Protein AF-A0A2N5KKW5-F1 (afdb_monomer_lite)

pLDDT: mean 70.25, std 15.14, range [35.22, 93.56]

Foldseek 3Di:
DQDWDKDWFKDADPVQQKIKIKIWTFLSNFPPVLVVDDPQVLQVVVVWHFPDFDALVCQLLQQLLLQLLQLCLLVVHQRPQGSPPDDPVSGDPVSNVVSVCQQAPQRAQADVDNVTRHHVSRQRVPAPPCVPPFGQTFTRRDSWTWGWTQGSGTIMIMTMHRNPSPPRRVVRVVVSQVVVQSSCCSRRVVDRDDPDPPDPPPDPPDDDDDDD

Radius of gyration: 18.47 Å; chains: 1; bounding box: 50×64×39 Å

Structure (mmCIF, N/CA/C/O backbone):
data_AF-A0A2N5KKW5-F1
#
_entry.id   AF-A0A2N5KKW5-F1
#
loop_
_atom_site.group_PDB
_atom_site.id
_atom_site.type_symbol
_atom_site.label_atom_id
_atom_site.label_alt_id
_atom_site.label_comp_id
_atom_site.label_asym_id
_atom_site.label_entity_id
_atom_site.label_seq_id
_atom_site.pdbx_PDB_ins_code
_atom_site.Cartn_x
_atom_site.Cartn_y
_atom_site.Cartn_z
_atom_site.occupancy
_atom_site.B_iso_or_equiv
_atom_site.auth_seq_id
_atom_site.auth_comp_id
_atom_site.auth_asym_id
_atom_site.auth_atom_id
_atom_site.pdbx_PDB_model_num
ATOM 1 N N . MET A 1 1 ? 13.278 -21.138 -18.667 1.00 54.78 1 MET A N 1
ATOM 2 C CA . MET A 1 1 ? 12.231 -21.176 -17.625 1.00 54.78 1 MET A CA 1
ATOM 3 C C . MET A 1 1 ? 12.257 -19.835 -16.920 1.00 54.78 1 MET A C 1
ATOM 5 O O . MET A 1 1 ? 13.297 -19.501 -16.372 1.00 54.78 1 MET A O 1
ATOM 9 N N . VAL A 1 2 ? 11.184 -19.049 -17.007 1.00 60.47 2 VAL A N 1
ATOM 10 C CA . VAL A 1 2 ? 11.076 -17.778 -16.275 1.00 60.47 2 VAL A CA 1
ATOM 11 C C . VAL A 1 2 ? 10.447 -18.098 -14.924 1.00 60.47 2 VAL A C 1
ATOM 13 O O . VAL A 1 2 ? 9.367 -18.679 -14.879 1.00 60.47 2 VAL A O 1
ATOM 16 N N . VAL A 1 3 ? 11.153 -17.794 -13.837 1.00 69.00 3 VAL A N 1
ATOM 17 C CA . VAL A 1 3 ? 10.644 -17.948 -12.470 1.00 69.00 3 VAL A CA 1
ATOM 18 C C . VAL A 1 3 ? 10.361 -16.552 -11.946 1.00 69.00 3 VAL A C 1
ATOM 20 O O . VAL A 1 3 ? 11.295 -15.786 -11.729 1.00 69.00 3 VAL A O 1
ATOM 23 N N . ALA A 1 4 ? 9.086 -16.229 -11.758 1.00 76.75 4 ALA A N 1
ATOM 24 C CA . ALA A 1 4 ? 8.680 -15.000 -11.097 1.00 76.75 4 ALA A CA 1
ATOM 25 C C . ALA A 1 4 ? 8.555 -15.249 -9.591 1.00 76.75 4 ALA A C 1
ATOM 27 O O . ALA A 1 4 ? 7.997 -16.262 -9.163 1.00 76.75 4 ALA A O 1
ATOM 28 N N . ARG A 1 5 ? 9.087 -14.329 -8.791 1.00 80.62 5 ARG A N 1
ATOM 29 C CA . ARG A 1 5 ? 8.929 -14.302 -7.339 1.00 80.62 5 ARG A CA 1
ATOM 30 C C . ARG A 1 5 ? 7.986 -13.171 -6.977 1.00 80.62 5 ARG A C 1
ATOM 32 O O . ARG A 1 5 ? 8.134 -12.054 -7.459 1.00 80.62 5 ARG A O 1
ATOM 39 N N . VAL A 1 6 ? 7.041 -13.478 -6.105 1.00 83.44 6 VAL A N 1
ATOM 40 C CA . VAL A 1 6 ? 6.136 -12.504 -5.507 1.00 83.44 6 VAL A CA 1
ATOM 41 C C . VAL A 1 6 ? 6.152 -12.769 -4.013 1.00 83.44 6 VAL A C 1
ATOM 43 O O . VAL A 1 6 ? 6.023 -13.918 -3.590 1.00 83.44 6 VAL A O 1
ATOM 46 N N . TYR A 1 7 ? 6.360 -11.721 -3.228 1.00 85.38 7 TYR A N 1
ATOM 47 C CA . TYR A 1 7 ? 6.339 -11.797 -1.775 1.00 85.38 7 TYR A CA 1
ATOM 48 C C . TYR A 1 7 ? 5.076 -11.132 -1.255 1.00 85.38 7 TYR A C 1
ATOM 50 O O . TYR A 1 7 ? 4.673 -10.091 -1.767 1.00 85.38 7 TYR A O 1
ATOM 58 N N . GLU A 1 8 ? 4.473 -11.718 -0.228 1.00 85.94 8 GLU A N 1
ATOM 59 C CA . GLU A 1 8 ? 3.279 -11.179 0.408 1.00 85.94 8 GLU A CA 1
ATOM 60 C C . GLU A 1 8 ? 3.495 -11.085 1.918 1.00 85.94 8 GLU A C 1
ATOM 62 O O . GLU A 1 8 ? 3.912 -12.053 2.555 1.00 85.94 8 GLU A O 1
ATOM 67 N N . THR A 1 9 ? 3.185 -9.919 2.478 1.00 86.44 9 THR A N 1
ATOM 68 C CA . THR A 1 9 ? 3.182 -9.653 3.916 1.00 86.44 9 THR A CA 1
ATOM 69 C C . THR A 1 9 ? 1.793 -9.171 4.312 1.00 86.44 9 THR A C 1
ATOM 71 O O . THR A 1 9 ? 1.306 -8.177 3.772 1.00 86.44 9 THR A O 1
ATOM 74 N N . LYS A 1 10 ? 1.161 -9.845 5.276 1.00 86.88 10 LYS A N 1
ATOM 75 C CA . LYS A 1 10 ? -0.077 -9.384 5.917 1.00 86.88 10 LYS A CA 1
ATOM 76 C C . LYS A 1 10 ? 0.240 -8.890 7.323 1.00 86.88 10 LYS A C 1
ATOM 78 O O . LYS A 1 10 ? 0.973 -9.549 8.056 1.00 86.88 10 LYS A O 1
ATOM 83 N N . ILE A 1 11 ? -0.298 -7.731 7.674 1.00 88.25 11 ILE A N 1
ATOM 84 C CA . ILE A 1 11 ? -0.130 -7.084 8.974 1.00 88.25 11 ILE A CA 1
ATOM 85 C C . ILE A 1 11 ? -1.520 -6.769 9.488 1.00 88.25 11 ILE A C 1
ATOM 87 O O . ILE A 1 11 ? -2.324 -6.192 8.759 1.00 88.25 11 ILE A O 1
ATOM 91 N N . ALA A 1 12 ? -1.782 -7.140 10.732 1.00 88.06 12 ALA A N 1
ATOM 92 C CA . ALA A 1 12 ? -3.008 -6.817 11.434 1.00 88.06 12 ALA A CA 1
ATOM 93 C C . ALA A 1 12 ? -2.654 -6.178 12.775 1.00 88.06 12 ALA A C 1
ATOM 95 O O . ALA A 1 12 ? -1.716 -6.612 13.445 1.00 88.06 12 ALA A O 1
ATOM 96 N N . ASP A 1 13 ? -3.384 -5.130 13.123 1.00 87.75 13 ASP A N 1
ATOM 97 C CA . ASP A 1 13 ? -3.438 -4.581 14.466 1.00 87.75 13 ASP A CA 1
ATOM 98 C C . ASP A 1 13 ? -4.699 -5.131 15.138 1.00 87.75 13 ASP A C 1
ATOM 100 O O . ASP A 1 13 ? -5.815 -4.735 14.804 1.00 87.75 13 ASP A O 1
ATOM 104 N N . ASP A 1 14 ? -4.516 -6.077 16.057 1.00 81.56 14 ASP A N 1
ATOM 105 C CA . ASP A 1 14 ? -5.618 -6.765 16.734 1.00 81.56 14 ASP A CA 1
ATOM 106 C C . ASP A 1 14 ? -6.423 -5.834 17.659 1.00 81.56 14 ASP A C 1
ATOM 108 O O . ASP A 1 14 ? -7.577 -6.131 17.969 1.00 81.56 14 ASP A O 1
ATOM 112 N N . GLU A 1 15 ? -5.847 -4.710 18.103 1.00 85.50 15 GLU A N 1
ATOM 113 C CA . GLU A 1 15 ? -6.536 -3.758 18.983 1.00 85.50 15 GLU A CA 1
ATOM 114 C C . GLU A 1 15 ? -7.478 -2.848 18.196 1.00 85.50 15 GLU A C 1
ATOM 116 O O . GLU A 1 15 ? -8.595 -2.562 18.633 1.00 85.50 15 GLU A O 1
ATOM 121 N N . THR A 1 16 ? -7.022 -2.373 17.036 1.00 84.19 16 THR A N 1
ATOM 122 C CA . THR A 1 16 ? -7.764 -1.403 16.217 1.00 84.19 16 THR A CA 1
ATOM 123 C C . THR A 1 16 ? -8.538 -2.059 15.082 1.00 84.19 16 THR A C 1
ATOM 125 O O . THR A 1 16 ? -9.452 -1.458 14.521 1.00 84.19 16 THR A O 1
ATOM 128 N N . GLY A 1 17 ? -8.185 -3.296 14.743 1.00 83.75 17 GLY A N 1
ATOM 129 C CA . GLY A 1 17 ? -8.745 -4.035 13.627 1.00 83.75 17 GLY A CA 1
ATOM 130 C C . GLY A 1 17 ? -8.275 -3.572 12.252 1.00 83.75 17 GLY A C 1
ATOM 131 O O . GLY A 1 17 ? -8.814 -4.027 11.238 1.00 83.75 17 GLY A O 1
ATOM 132 N N . LEU A 1 18 ? -7.290 -2.676 12.200 1.00 87.06 18 LEU A N 1
ATOM 133 C CA . LEU A 1 18 ? -6.683 -2.216 10.962 1.00 87.06 18 LEU A CA 1
ATOM 134 C C . LEU A 1 18 ? -5.764 -3.295 10.393 1.00 87.06 18 LEU A C 1
ATOM 136 O O . LEU A 1 18 ? -5.030 -3.970 11.112 1.00 87.06 18 LEU A O 1
ATOM 140 N N . THR A 1 19 ? -5.777 -3.440 9.074 1.00 87.75 19 THR A N 1
ATOM 141 C CA . THR A 1 19 ? -4.938 -4.408 8.371 1.00 87.75 19 THR A CA 1
ATOM 142 C C . THR A 1 19 ? -4.293 -3.800 7.141 1.00 87.75 19 THR A C 1
ATOM 144 O O . THR A 1 19 ? -4.818 -2.874 6.517 1.00 87.75 19 THR A O 1
ATOM 147 N N . ALA A 1 20 ? -3.135 -4.341 6.782 1.00 87.94 20 ALA A N 1
ATOM 148 C CA . ALA A 1 20 ? -2.443 -4.036 5.546 1.00 87.94 20 ALA A CA 1
ATOM 149 C C . ALA A 1 20 ? -1.942 -5.325 4.896 1.00 87.94 20 ALA A C 1
ATOM 151 O O . ALA A 1 20 ? -1.341 -6.182 5.547 1.00 87.94 20 ALA A O 1
ATOM 152 N N . ARG A 1 21 ? -2.154 -5.443 3.589 1.00 87.69 21 ARG A N 1
ATOM 153 C CA . ARG A 1 21 ? -1.613 -6.508 2.748 1.00 87.69 21 ARG A CA 1
ATOM 154 C C . ARG A 1 21 ? -0.653 -5.888 1.749 1.00 87.69 21 ARG A C 1
ATOM 156 O O . ARG A 1 21 ? -1.064 -5.102 0.902 1.00 87.69 21 ARG A O 1
ATOM 163 N N . ILE A 1 22 ? 0.616 -6.257 1.848 1.00 87.38 22 ILE A N 1
ATOM 164 C CA . ILE A 1 22 ? 1.700 -5.738 1.021 1.00 87.38 22 ILE A CA 1
ATOM 165 C C . ILE A 1 22 ? 2.182 -6.855 0.104 1.00 87.38 22 ILE A C 1
ATOM 167 O O . ILE A 1 22 ? 2.622 -7.900 0.574 1.00 87.38 22 ILE A O 1
ATOM 171 N N . VAL A 1 23 ? 2.126 -6.619 -1.200 1.00 87.69 23 VAL A N 1
ATOM 172 C CA . VAL A 1 23 ? 2.604 -7.524 -2.243 1.00 87.69 23 VAL A CA 1
ATOM 173 C C . VAL A 1 23 ? 3.789 -6.873 -2.941 1.00 87.69 23 VAL A C 1
ATOM 175 O O . VAL A 1 23 ? 3.697 -5.733 -3.388 1.00 87.69 23 VAL A O 1
ATOM 178 N N . VAL A 1 24 ? 4.902 -7.593 -3.041 1.00 86.81 24 VAL A N 1
ATOM 179 C CA . VAL A 1 24 ? 6.149 -7.111 -3.645 1.00 86.81 24 VAL A CA 1
ATOM 180 C C . VAL A 1 24 ? 6.528 -7.992 -4.820 1.00 86.81 24 VAL A C 1
ATOM 182 O O . VAL A 1 24 ? 6.614 -9.215 -4.694 1.00 86.81 24 VAL A O 1
ATOM 185 N N . VAL A 1 25 ? 6.822 -7.350 -5.946 1.00 85.94 25 VAL A N 1
ATOM 186 C CA . VAL A 1 25 ? 7.362 -7.977 -7.151 1.00 85.94 25 VAL A CA 1
ATOM 187 C C . VAL A 1 25 ? 8.766 -7.427 -7.379 1.00 85.94 25 VAL A C 1
ATOM 189 O O . VAL A 1 25 ? 8.912 -6.270 -7.774 1.00 85.94 25 VAL A O 1
ATOM 192 N N . PRO A 1 26 ? 9.824 -8.210 -7.130 1.00 82.06 26 PRO A N 1
ATOM 193 C CA . PRO A 1 26 ? 11.188 -7.760 -7.368 1.00 82.06 26 PRO A CA 1
ATOM 194 C C . PRO A 1 26 ? 11.437 -7.473 -8.846 1.00 82.06 26 PRO A C 1
ATOM 196 O O . PRO A 1 26 ? 10.912 -8.179 -9.706 1.00 82.06 26 PRO A O 1
ATOM 199 N N . ALA A 1 27 ? 12.339 -6.533 -9.132 1.00 78.75 27 ALA A N 1
ATOM 200 C CA . ALA A 1 27 ? 12.751 -6.155 -10.483 1.00 78.75 27 ALA A CA 1
ATOM 201 C C . ALA A 1 27 ? 13.070 -7.359 -11.370 1.00 78.75 27 ALA A C 1
ATOM 203 O O . ALA A 1 27 ? 12.605 -7.428 -12.492 1.00 78.75 27 ALA A O 1
ATOM 204 N N . LYS A 1 28 ? 13.790 -8.359 -10.845 1.00 78.88 28 LYS A N 1
ATOM 205 C CA . LYS A 1 28 ? 14.175 -9.568 -11.599 1.00 78.88 28 LYS A CA 1
ATOM 206 C C . LYS A 1 28 ? 12.998 -10.452 -12.016 1.00 78.88 28 LYS A C 1
ATOM 208 O O . LYS A 1 28 ? 13.162 -11.325 -12.861 1.00 78.88 28 LYS A O 1
ATOM 213 N N . SER A 1 29 ? 11.852 -10.285 -11.360 1.00 81.44 29 SER A N 1
ATOM 214 C CA . SER A 1 29 ? 10.612 -10.991 -11.689 1.00 81.44 29 SER A CA 1
ATOM 215 C C . SER A 1 29 ? 9.757 -10.207 -12.677 1.00 81.44 29 SER A C 1
ATOM 217 O O . SER A 1 29 ? 8.903 -10.799 -13.328 1.00 81.44 29 SER A O 1
ATOM 219 N N . MET A 1 30 ? 9.992 -8.901 -12.797 1.00 75.12 30 MET A N 1
ATOM 220 C CA . MET A 1 30 ? 9.369 -8.039 -13.789 1.00 75.12 30 MET A CA 1
ATOM 221 C C . MET A 1 30 ? 10.232 -8.094 -15.053 1.00 75.12 30 MET A C 1
ATOM 223 O O . MET A 1 30 ? 11.447 -7.940 -14.987 1.00 75.12 30 MET A O 1
ATOM 227 N N . GLY A 1 31 ? 9.648 -8.395 -16.211 1.00 69.00 31 GLY A N 1
ATOM 228 C CA . GLY A 1 31 ? 10.424 -8.390 -17.457 1.00 69.00 31 GLY A CA 1
ATOM 229 C C . GLY A 1 31 ? 11.001 -6.997 -17.751 1.00 69.00 31 GLY A C 1
ATOM 230 O O . GLY A 1 31 ? 10.515 -6.002 -17.214 1.00 69.00 31 GLY A O 1
ATOM 231 N N . ASP A 1 32 ? 11.977 -6.901 -18.660 1.00 64.88 32 ASP A N 1
ATOM 232 C CA . ASP A 1 32 ? 12.603 -5.619 -19.052 1.00 64.88 32 ASP A CA 1
ATOM 233 C C . ASP A 1 32 ? 11.584 -4.557 -19.522 1.00 64.88 32 ASP A C 1
ATOM 235 O O . ASP A 1 32 ? 11.836 -3.355 -19.459 1.00 64.88 32 ASP A O 1
ATOM 239 N N . THR A 1 33 ? 10.399 -4.989 -19.960 1.00 61.16 33 THR A N 1
ATOM 240 C CA . THR A 1 33 ? 9.300 -4.127 -20.412 1.00 61.16 33 THR A CA 1
ATOM 241 C C . THR A 1 33 ? 8.570 -3.405 -19.279 1.00 61.16 33 THR A C 1
ATOM 243 O O . THR A 1 33 ? 7.996 -2.349 -19.523 1.00 61.16 33 THR A O 1
ATOM 246 N N . ALA A 1 34 ? 8.602 -3.919 -18.045 1.00 59.47 34 ALA A N 1
ATOM 247 C CA . ALA A 1 34 ? 7.843 -3.358 -16.922 1.00 59.47 34 ALA A CA 1
ATOM 248 C C . ALA A 1 34 ? 8.338 -1.969 -16.484 1.00 59.47 34 ALA A C 1
ATOM 250 O O . ALA A 1 34 ? 7.586 -1.193 -15.905 1.00 59.47 34 ALA A O 1
ATOM 251 N N . TYR A 1 35 ? 9.601 -1.655 -16.777 1.00 60.16 35 TYR A N 1
ATOM 252 C CA . TYR A 1 35 ? 10.213 -0.353 -16.509 1.00 60.16 35 TYR A CA 1
ATOM 253 C C . TYR A 1 35 ? 10.158 0.609 -17.699 1.00 60.16 35 TYR A C 1
ATOM 255 O O . TYR A 1 35 ? 10.470 1.788 -17.545 1.00 60.16 35 TYR A O 1
ATOM 263 N N . ALA A 1 36 ? 9.799 0.110 -18.886 1.00 55.53 36 ALA A N 1
ATOM 264 C CA . ALA A 1 36 ? 9.668 0.921 -20.093 1.00 55.53 36 ALA A CA 1
ATOM 265 C C . ALA A 1 36 ? 8.309 1.639 -20.164 1.00 55.53 36 ALA A C 1
ATOM 267 O O . ALA A 1 36 ? 8.182 2.647 -20.861 1.00 55.53 36 ALA A O 1
ATOM 268 N N . GLU A 1 37 ? 7.300 1.129 -19.455 1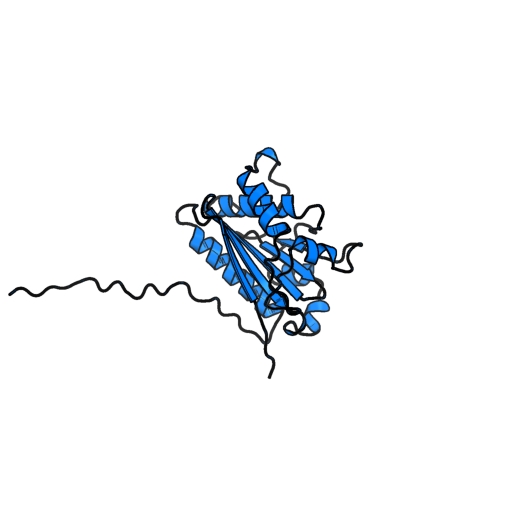.00 62.59 37 GLU A N 1
ATOM 269 C CA . GLU A 1 37 ? 5.988 1.756 -19.358 1.00 62.59 37 GLU A CA 1
ATOM 270 C C . GLU A 1 37 ? 5.950 2.782 -18.224 1.00 62.59 37 GLU A C 1
ATOM 272 O O . GLU A 1 37 ? 6.415 2.535 -17.115 1.00 62.59 37 GLU A O 1
ATOM 277 N N . ASP A 1 38 ? 5.367 3.942 -18.514 1.00 71.44 38 ASP A N 1
ATOM 278 C CA . ASP A 1 38 ? 4.998 4.939 -17.513 1.00 71.44 38 ASP A CA 1
ATOM 279 C C . ASP A 1 38 ? 3.971 4.323 -16.538 1.00 71.44 38 ASP A C 1
ATOM 281 O O . ASP A 1 38 ? 2.907 3.890 -16.991 1.00 71.44 38 ASP A O 1
ATOM 285 N N . PRO A 1 39 ? 4.250 4.260 -15.222 1.00 70.06 39 PRO A N 1
ATOM 286 C CA . PRO A 1 39 ? 3.324 3.723 -14.225 1.00 70.06 39 PRO A CA 1
ATOM 287 C C . PRO A 1 39 ? 1.907 4.274 -14.306 1.00 70.06 39 PRO A C 1
ATOM 289 O O . PRO A 1 39 ? 0.964 3.511 -14.131 1.00 70.06 39 PRO A O 1
ATOM 292 N N . GLU A 1 40 ? 1.716 5.553 -14.630 1.00 73.75 40 GLU A N 1
ATOM 293 C CA . GLU A 1 40 ? 0.363 6.092 -14.800 1.00 73.75 40 GLU A CA 1
ATOM 294 C C . GLU A 1 40 ? -0.361 5.435 -15.985 1.00 73.75 40 GLU A C 1
ATOM 296 O O . GLU A 1 40 ? -1.549 5.131 -15.894 1.00 73.75 40 GLU A O 1
ATOM 301 N N . ARG A 1 41 ? 0.356 5.128 -17.074 1.00 74.50 41 ARG A N 1
ATOM 302 C CA . ARG A 1 41 ? -0.194 4.409 -18.235 1.00 74.50 41 ARG A CA 1
ATOM 303 C C . ARG A 1 41 ? -0.465 2.943 -17.938 1.00 74.50 41 ARG A C 1
ATOM 305 O O . ARG A 1 41 ? -1.493 2.431 -18.380 1.00 74.50 41 ARG A O 1
ATOM 312 N N . LEU A 1 42 ? 0.421 2.281 -17.191 1.00 75.38 42 LEU A N 1
ATOM 313 C CA . LEU A 1 42 ? 0.207 0.908 -16.732 1.00 75.38 42 LEU A CA 1
ATOM 314 C C . LEU A 1 42 ? -1.112 0.820 -15.955 1.00 75.38 42 LEU A C 1
ATOM 316 O O . LEU A 1 42 ? -1.955 -0.023 -16.262 1.00 75.38 42 LEU A O 1
ATOM 320 N N . LEU A 1 43 ? -1.310 1.731 -15.000 1.00 74.50 43 LEU A N 1
ATOM 321 C CA . LEU A 1 43 ? -2.508 1.794 -14.165 1.00 74.50 43 LEU A CA 1
ATOM 322 C C . LEU A 1 43 ? -3.752 2.187 -14.976 1.00 74.50 43 LEU A C 1
ATOM 324 O O . LEU A 1 43 ? -4.778 1.512 -14.892 1.00 74.50 43 LEU A O 1
ATOM 328 N N . ALA A 1 44 ? -3.652 3.182 -15.858 1.00 76.25 44 ALA A N 1
ATOM 329 C CA . ALA A 1 44 ? -4.754 3.552 -16.745 1.00 76.25 44 ALA A CA 1
ATOM 330 C C . ALA A 1 44 ? -5.196 2.378 -17.642 1.00 76.25 44 ALA A C 1
ATOM 332 O O . ALA A 1 44 ? -6.386 2.200 -17.899 1.00 76.25 44 ALA A O 1
ATOM 333 N N . SER A 1 45 ? -4.260 1.521 -18.073 1.00 74.56 45 SER A N 1
ATOM 334 C CA . SER A 1 45 ? -4.552 0.352 -18.919 1.00 74.56 45 SER A CA 1
ATOM 335 C C . SER A 1 45 ? -5.380 -0.746 -18.234 1.00 74.56 45 SER A C 1
ATOM 337 O O . SER A 1 45 ? -5.893 -1.642 -18.916 1.00 74.56 45 SER A O 1
ATOM 339 N N . ILE A 1 46 ? -5.497 -0.684 -16.906 1.00 72.31 46 ILE A N 1
ATOM 340 C CA . ILE A 1 46 ? -6.321 -1.568 -16.071 1.00 72.31 46 ILE A CA 1
ATOM 341 C C . ILE A 1 46 ? -7.485 -0.809 -15.411 1.00 72.31 46 ILE A C 1
ATOM 343 O O . ILE A 1 46 ? -8.098 -1.313 -14.476 1.00 72.31 46 ILE A O 1
ATOM 347 N N . GLY A 1 47 ? -7.812 0.387 -15.915 1.00 72.06 47 GLY A N 1
ATOM 348 C CA . GLY A 1 47 ? -8.946 1.191 -15.449 1.00 72.06 47 GLY A CA 1
ATOM 349 C C . GLY A 1 47 ? -8.697 1.925 -14.132 1.00 72.06 47 GLY A C 1
ATOM 350 O O . GLY A 1 47 ? -9.651 2.315 -13.467 1.00 72.06 47 GLY A O 1
ATOM 351 N N . LEU A 1 48 ? -7.434 2.098 -13.738 1.00 73.69 48 LEU A N 1
ATOM 352 C CA . LEU A 1 48 ? -7.057 2.770 -12.503 1.00 73.69 48 LEU A CA 1
ATOM 353 C C . LEU A 1 48 ? -6.520 4.168 -12.782 1.00 73.69 48 LEU A C 1
ATOM 355 O O . LEU A 1 48 ? -5.614 4.354 -13.592 1.00 73.69 48 LEU A O 1
ATOM 359 N N . GLU A 1 49 ? -7.045 5.149 -12.055 1.00 69.75 49 GLU A N 1
ATOM 360 C CA . GLU A 1 49 ? -6.582 6.529 -12.143 1.00 69.75 49 GLU A CA 1
ATOM 361 C C . GLU A 1 49 ? -5.584 6.845 -11.028 1.00 69.75 49 GLU A C 1
ATOM 363 O O . GLU A 1 49 ? -5.837 6.641 -9.835 1.00 69.75 49 GLU A O 1
ATOM 368 N N . ALA A 1 50 ? -4.429 7.371 -11.433 1.00 69.31 50 ALA A N 1
ATOM 369 C CA . ALA A 1 50 ? -3.427 7.894 -10.526 1.00 69.31 50 ALA A CA 1
ATOM 370 C C . ALA A 1 50 ? -3.927 9.201 -9.894 1.00 69.31 50 ALA A C 1
ATOM 372 O O . ALA A 1 50 ? -4.099 10.208 -10.575 1.00 69.31 50 ALA A O 1
ATOM 373 N N . SER A 1 51 ? -4.153 9.209 -8.579 1.00 60.59 51 SER A N 1
ATOM 374 C CA . SER A 1 51 ? -4.668 10.402 -7.890 1.00 60.59 51 SER A CA 1
ATOM 375 C C . SER A 1 51 ? -3.563 11.365 -7.436 1.00 60.59 51 SER A C 1
ATOM 377 O O . SER A 1 51 ? -3.792 12.578 -7.364 1.00 60.59 51 SER A O 1
ATOM 379 N N . ARG A 1 52 ? -2.365 10.852 -7.094 1.00 61.22 52 ARG A N 1
ATOM 380 C CA . ARG A 1 52 ? -1.215 11.658 -6.640 1.00 61.22 52 ARG A CA 1
ATOM 381 C C . ARG A 1 52 ? 0.092 10.862 -6.568 1.00 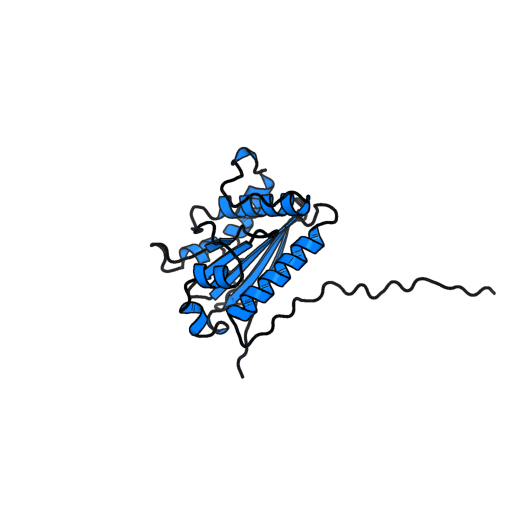61.22 52 ARG A C 1
ATOM 383 O O . ARG A 1 52 ? 0.061 9.665 -6.298 1.00 61.22 52 ARG A O 1
ATOM 390 N N . GLY A 1 53 ? 1.221 11.574 -6.660 1.00 66.50 53 GLY A N 1
ATOM 391 C CA . GLY A 1 53 ? 2.531 11.096 -6.209 1.00 66.50 53 GLY A CA 1
ATOM 392 C C . GLY A 1 53 ? 2.680 11.100 -4.678 1.00 66.50 53 GLY A C 1
ATOM 393 O O . GLY A 1 53 ? 2.388 12.095 -4.002 1.00 66.50 53 GLY A O 1
ATOM 394 N N . VAL A 1 54 ? 3.160 9.984 -4.138 1.00 73.31 54 VAL A N 1
ATOM 395 C CA . VAL A 1 54 ? 3.527 9.766 -2.736 1.00 73.31 54 VAL A CA 1
ATOM 396 C C . VAL A 1 54 ? 5.035 9.896 -2.597 1.00 73.31 54 VAL A C 1
ATOM 398 O O . VAL A 1 54 ? 5.805 9.322 -3.362 1.00 73.31 54 VAL A O 1
ATOM 401 N N . THR A 1 55 ? 5.454 10.657 -1.598 1.00 75.62 55 THR A N 1
ATOM 402 C CA . THR A 1 55 ? 6.844 10.888 -1.223 1.00 75.62 55 THR A CA 1
ATOM 403 C C . THR A 1 55 ? 7.052 10.455 0.222 1.00 75.62 55 THR A C 1
ATOM 405 O O . THR A 1 55 ? 6.099 10.275 0.979 1.00 75.62 55 THR A O 1
ATOM 408 N N . ALA A 1 56 ? 8.308 10.350 0.655 1.00 75.38 56 ALA A N 1
ATOM 409 C CA . ALA A 1 56 ? 8.610 10.082 2.061 1.00 75.38 56 ALA A CA 1
ATOM 410 C C . ALA A 1 56 ? 7.979 11.121 3.017 1.00 75.38 56 ALA A C 1
ATOM 412 O O . ALA A 1 56 ? 7.602 10.778 4.133 1.00 75.38 56 ALA A O 1
ATOM 413 N N . VAL A 1 57 ? 7.807 12.373 2.568 1.00 78.88 57 VAL A N 1
ATOM 414 C CA . VAL A 1 57 ? 7.255 13.475 3.378 1.00 78.88 57 VAL A CA 1
ATOM 415 C C . VAL A 1 57 ? 5.755 13.313 3.632 1.00 78.88 57 VAL A C 1
ATOM 417 O O . VAL A 1 57 ? 5.283 13.637 4.717 1.00 78.88 57 VAL A O 1
ATOM 420 N N . ASN A 1 58 ? 4.993 12.823 2.649 1.00 80.75 58 ASN A N 1
ATOM 421 C CA . ASN A 1 58 ? 3.540 12.669 2.770 1.00 80.75 58 ASN A CA 1
ATOM 422 C C . ASN A 1 58 ? 3.094 11.207 2.950 1.00 80.75 58 ASN A C 1
ATOM 424 O O . ASN A 1 58 ? 1.894 10.941 2.909 1.00 80.75 58 ASN A O 1
ATOM 428 N N . LEU A 1 59 ? 4.023 10.271 3.167 1.00 83.31 59 LEU A N 1
ATOM 429 C CA . LEU A 1 59 ? 3.717 8.845 3.268 1.00 83.31 59 LEU A CA 1
ATOM 430 C C . LEU A 1 59 ? 2.730 8.543 4.402 1.00 83.31 59 LEU A C 1
ATOM 432 O O . LEU A 1 59 ? 1.694 7.941 4.154 1.00 83.31 59 LEU A O 1
ATOM 436 N N . ILE A 1 60 ? 3.015 8.991 5.627 1.00 87.62 60 ILE A N 1
ATOM 437 C CA . ILE A 1 60 ? 2.149 8.729 6.790 1.00 87.62 60 ILE A CA 1
ATOM 438 C C . ILE A 1 60 ? 0.730 9.283 6.588 1.00 87.62 60 ILE A C 1
ATOM 440 O O . ILE A 1 60 ? -0.206 8.494 6.700 1.00 87.62 60 ILE A O 1
ATOM 444 N N . PRO A 1 61 ? 0.523 10.578 6.254 1.00 85.00 61 PRO A N 1
ATOM 445 C CA . PRO A 1 61 ? -0.833 11.081 6.032 1.00 85.00 61 PRO A CA 1
ATOM 446 C C . PRO A 1 61 ? -1.537 10.354 4.883 1.00 85.00 61 PRO A C 1
ATOM 448 O O . PRO A 1 61 ? -2.734 10.100 4.964 1.00 85.00 61 PRO A O 1
ATOM 451 N N . THR A 1 62 ? -0.801 9.958 3.842 1.00 82.50 62 THR A N 1
ATOM 452 C CA . THR A 1 62 ? -1.362 9.178 2.731 1.00 82.50 62 THR A CA 1
ATOM 453 C C . THR A 1 62 ? -1.842 7.801 3.195 1.00 82.50 62 THR A C 1
ATOM 455 O O . THR A 1 62 ? -2.970 7.418 2.903 1.00 82.50 62 THR A O 1
ATOM 458 N N . LEU A 1 63 ? -1.025 7.071 3.957 1.00 86.69 63 LEU A N 1
ATOM 459 C CA . LEU A 1 63 ? -1.389 5.765 4.513 1.00 86.69 63 LEU A CA 1
ATOM 460 C C . LEU A 1 63 ? -2.576 5.868 5.479 1.00 86.69 63 LEU A C 1
ATOM 462 O O . LEU A 1 63 ? -3.493 5.057 5.402 1.00 86.69 63 LEU A O 1
ATOM 466 N N . ALA A 1 64 ? -2.597 6.885 6.345 1.00 87.88 64 ALA A N 1
ATOM 467 C CA . ALA A 1 64 ? -3.695 7.111 7.284 1.00 87.88 64 ALA A CA 1
ATOM 468 C C . ALA A 1 64 ? -5.029 7.342 6.552 1.00 87.88 64 ALA A C 1
ATOM 470 O O . ALA A 1 64 ? -6.055 6.783 6.931 1.00 87.88 64 ALA A O 1
ATOM 471 N N . GLN A 1 65 ? -5.007 8.107 5.459 1.00 83.88 65 GLN A N 1
ATOM 472 C CA . GLN A 1 65 ? -6.191 8.339 4.630 1.00 83.88 65 GLN A CA 1
ATOM 473 C C . GLN A 1 65 ? -6.634 7.091 3.863 1.00 83.88 65 GLN A C 1
ATOM 475 O O . GLN A 1 65 ? -7.834 6.882 3.697 1.00 83.88 65 GLN A O 1
ATOM 480 N N . LEU A 1 66 ? -5.701 6.247 3.416 1.00 83.75 66 LEU A N 1
ATOM 481 C CA . LEU A 1 66 ? -6.033 4.973 2.771 1.00 83.75 66 LEU A CA 1
ATOM 482 C C . LEU A 1 66 ? -6.679 3.987 3.747 1.00 83.75 66 LEU A C 1
ATOM 484 O O . LEU A 1 66 ? -7.641 3.318 3.376 1.00 83.75 66 LEU A O 1
ATOM 488 N N . LEU A 1 67 ? -6.202 3.949 4.994 1.00 86.44 67 LEU A N 1
ATOM 489 C CA . LEU A 1 67 ? -6.811 3.165 6.069 1.00 86.44 67 LEU A CA 1
ATOM 490 C C . LEU A 1 67 ? -8.252 3.618 6.331 1.00 86.44 67 LEU A C 1
ATOM 492 O O . LEU A 1 67 ? -9.162 2.797 6.250 1.00 86.44 67 LEU A O 1
ATOM 496 N N . LEU A 1 68 ? -8.481 4.920 6.525 1.00 84.56 68 LEU A N 1
ATOM 497 C CA . LEU A 1 68 ? -9.836 5.458 6.702 1.00 84.56 68 LEU A CA 1
ATOM 498 C C . LEU A 1 68 ? -10.727 5.169 5.484 1.00 84.56 68 LEU A C 1
ATOM 500 O O . LEU A 1 68 ? -11.864 4.733 5.625 1.00 84.56 68 LEU A O 1
ATOM 504 N N . SER A 1 69 ? -10.202 5.351 4.271 1.00 80.62 69 SER A N 1
ATOM 505 C CA . SER A 1 69 ? -10.948 5.043 3.045 1.00 80.62 69 SER A CA 1
ATOM 506 C C . SER A 1 69 ? -11.373 3.572 3.001 1.00 80.62 69 SER A C 1
ATOM 508 O O . SER A 1 69 ? -12.476 3.270 2.556 1.00 80.62 69 SER A O 1
ATOM 510 N N . SER A 1 70 ? -10.522 2.658 3.478 1.00 80.75 70 SER A N 1
ATOM 511 C CA . SER A 1 70 ? -10.826 1.223 3.499 1.00 80.75 70 SER A CA 1
ATOM 512 C C . SER A 1 70 ? -11.944 0.877 4.480 1.00 80.75 70 SER A C 1
ATOM 514 O O . SER A 1 70 ? -12.798 0.052 4.160 1.00 80.75 70 SER A O 1
ATOM 516 N N . GLU A 1 71 ? -11.986 1.551 5.632 1.00 81.56 71 GLU A N 1
ATOM 517 C CA . GLU A 1 71 ? -13.067 1.413 6.610 1.00 81.56 71 GLU A CA 1
ATOM 518 C C . GLU A 1 71 ? -14.401 1.865 6.023 1.00 81.56 71 GLU A C 1
ATOM 520 O O . GLU A 1 71 ? -15.373 1.118 6.059 1.00 81.56 71 GLU A O 1
ATOM 525 N N . LEU A 1 72 ? -14.441 3.046 5.404 1.00 78.56 72 LEU A N 1
ATOM 526 C CA . LEU A 1 72 ? -15.685 3.579 4.848 1.00 78.56 72 LEU A CA 1
ATOM 527 C C . LEU A 1 72 ? -16.225 2.721 3.705 1.00 78.56 72 LEU A C 1
ATOM 529 O O . LEU A 1 72 ? -17.434 2.506 3.617 1.00 78.56 72 LEU A O 1
ATOM 533 N N . VAL A 1 73 ? -15.342 2.179 2.861 1.00 76.75 73 VAL A N 1
ATOM 534 C CA . VAL A 1 73 ? -15.771 1.243 1.818 1.00 76.75 73 VAL A CA 1
ATOM 535 C C . VAL A 1 73 ? -16.301 -0.058 2.418 1.00 76.75 73 VAL A C 1
ATOM 537 O O . VAL A 1 73 ? -17.323 -0.566 1.956 1.00 76.75 73 VAL A O 1
ATOM 540 N N . ALA A 1 74 ? -15.665 -0.583 3.469 1.00 75.69 74 ALA A N 1
ATOM 541 C CA . ALA A 1 74 ? -16.206 -1.727 4.200 1.00 75.69 74 ALA A CA 1
ATOM 542 C C . ALA A 1 74 ? -17.574 -1.396 4.835 1.00 75.69 74 ALA A C 1
ATOM 544 O O . ALA A 1 74 ? -18.466 -2.233 4.891 1.00 75.69 74 ALA A O 1
ATOM 545 N N . GLU A 1 75 ? -17.815 -0.155 5.237 1.00 76.75 75 GLU A N 1
ATOM 546 C CA . GLU A 1 75 ? -19.128 0.284 5.725 1.00 76.75 75 GLU A CA 1
ATOM 547 C C . GLU A 1 75 ? -20.170 0.497 4.610 1.00 76.75 75 GLU A C 1
ATOM 549 O O . GLU A 1 75 ? -21.305 0.889 4.886 1.00 76.75 75 GLU A O 1
ATOM 554 N N . GLY A 1 76 ? -19.821 0.211 3.351 1.00 71.50 76 GLY A N 1
ATOM 555 C CA . GLY A 1 76 ? -20.704 0.378 2.198 1.00 71.50 76 GLY A CA 1
ATOM 556 C C . GLY A 1 76 ? -20.882 1.835 1.776 1.00 71.50 76 GLY A C 1
ATOM 557 O O . GLY A 1 76 ? -21.793 2.141 1.006 1.00 71.50 76 GLY A O 1
ATOM 558 N N . GLN A 1 77 ? -20.034 2.738 2.270 1.00 70.75 77 GLN A N 1
ATOM 559 C CA . GLN A 1 77 ? -19.968 4.102 1.770 1.00 70.75 77 GLN A CA 1
ATOM 560 C C . GLN A 1 77 ? -19.148 4.111 0.480 1.00 70.75 77 GLN A C 1
ATOM 562 O O . GLN A 1 77 ? -18.151 3.394 0.357 1.00 70.75 77 GLN A O 1
ATOM 567 N N . GLU A 1 78 ? -19.563 4.915 -0.503 1.00 61.84 78 GLU A N 1
ATOM 568 C CA . GLU A 1 78 ? -18.734 5.127 -1.687 1.00 61.84 78 GLU A CA 1
ATOM 569 C C . GLU A 1 78 ? -17.369 5.643 -1.233 1.00 61.84 78 GLU A C 1
ATOM 571 O O . GLU A 1 78 ? -17.275 6.637 -0.507 1.00 61.84 78 GLU A O 1
ATOM 576 N N . GLY A 1 79 ? -16.315 4.922 -1.627 1.00 54.00 79 GLY A N 1
ATOM 577 C CA . GLY A 1 79 ? -14.946 5.286 -1.305 1.00 54.00 79 GLY A CA 1
ATOM 578 C C . GLY A 1 79 ? -14.712 6.723 -1.733 1.00 54.00 79 GLY A C 1
ATOM 579 O O . GLY A 1 79 ? -14.827 7.059 -2.911 1.00 54.00 79 GLY A O 1
ATOM 580 N N . VAL A 1 80 ? -14.443 7.588 -0.760 1.00 51.22 80 VAL A N 1
ATOM 581 C CA . VAL A 1 80 ? -14.222 9.004 -1.024 1.00 51.22 80 VAL A CA 1
ATOM 582 C C . VAL A 1 80 ? -13.073 9.125 -2.017 1.00 51.22 80 VAL A C 1
ATOM 584 O O . VAL A 1 80 ? -12.007 8.541 -1.821 1.00 51.22 80 VAL A O 1
ATOM 587 N N . ALA A 1 81 ? -13.323 9.858 -3.103 1.00 48.00 81 ALA A N 1
ATOM 588 C CA . ALA A 1 81 ? -12.401 10.066 -4.207 1.00 48.00 81 ALA A CA 1
ATOM 589 C C . ALA A 1 81 ? -11.073 10.678 -3.720 1.00 48.00 81 ALA A C 1
ATOM 591 O O . ALA A 1 81 ? -10.884 11.895 -3.664 1.00 48.00 81 ALA A O 1
ATOM 592 N N . GLY A 1 82 ? -10.141 9.802 -3.362 1.00 49.16 82 GLY A N 1
ATOM 593 C CA . GLY A 1 82 ? -8.747 10.107 -3.107 1.00 49.16 82 GLY A CA 1
ATOM 594 C C . GLY A 1 82 ? -8.429 10.894 -1.825 1.00 49.16 82 GLY A C 1
ATOM 595 O O . GLY A 1 82 ? -9.308 11.335 -1.081 1.00 49.16 82 GLY A O 1
ATOM 596 N N . PRO A 1 83 ? -7.123 11.127 -1.588 1.00 46.69 83 PRO A N 1
ATOM 597 C CA . PRO A 1 83 ? -6.553 11.773 -0.396 1.00 46.69 83 PRO A CA 1
ATOM 598 C C . PRO A 1 83 ? -6.912 13.269 -0.205 1.00 46.69 83 PRO A C 1
ATOM 600 O O . PRO A 1 83 ? -6.205 14.024 0.462 1.00 46.69 83 PRO A O 1
ATOM 603 N N . ARG A 1 84 ? -7.983 13.752 -0.848 1.00 46.47 84 ARG A N 1
ATOM 604 C CA . ARG A 1 84 ? -8.464 15.143 -0.781 1.00 46.47 84 ARG A CA 1
ATOM 605 C C . ARG A 1 84 ? -9.845 15.292 -0.145 1.00 46.47 84 ARG A C 1
ATOM 607 O O . ARG A 1 84 ? -10.239 16.426 0.119 1.00 46.47 84 ARG A O 1
ATOM 614 N N . GLY A 1 85 ? -10.569 14.199 0.095 1.00 53.59 85 GLY A N 1
ATOM 615 C CA . GLY A 1 85 ? -11.890 14.281 0.719 1.00 53.59 85 GLY A CA 1
ATOM 616 C C . GLY A 1 85 ? -11.863 14.344 2.247 1.00 53.59 85 GLY A C 1
ATOM 617 O O . GLY A 1 85 ? -12.758 14.948 2.832 1.00 53.59 85 GLY A O 1
ATOM 618 N N . PHE A 1 86 ? -10.816 13.807 2.883 1.00 57.66 86 PHE A N 1
ATOM 619 C CA . PHE A 1 86 ? -10.690 13.793 4.342 1.00 57.66 86 PHE A CA 1
ATOM 620 C C . PHE A 1 86 ? -9.845 14.951 4.850 1.00 57.66 86 PHE A C 1
ATOM 622 O O . PHE A 1 86 ? -8.751 15.228 4.352 1.00 57.66 86 PHE A O 1
ATOM 629 N N . ARG A 1 87 ? -10.352 15.624 5.876 1.00 62.31 87 ARG A N 1
ATOM 630 C CA . ARG A 1 87 ? -9.587 16.574 6.680 1.00 62.31 87 ARG A CA 1
ATOM 631 C C . ARG A 1 87 ? -8.833 15.787 7.748 1.00 62.31 87 ARG A C 1
ATOM 633 O O . ARG A 1 87 ? -9.308 14.753 8.199 1.00 62.31 87 ARG A O 1
ATOM 640 N N . ASP A 1 88 ? -7.722 16.324 8.252 1.00 62.69 88 ASP A N 1
ATOM 641 C CA . ASP A 1 88 ? -6.979 15.706 9.371 1.00 62.69 88 ASP A CA 1
ATOM 642 C C . ASP A 1 88 ? -7.860 15.412 10.600 1.00 62.69 88 ASP A C 1
ATOM 644 O O . ASP A 1 88 ? -7.530 14.557 11.412 1.00 62.69 88 ASP A O 1
ATOM 648 N N . ARG A 1 89 ? -8.997 16.108 10.730 1.00 63.94 89 ARG A N 1
ATOM 649 C CA . ARG A 1 89 ? -9.990 15.898 11.793 1.00 63.94 89 ARG A CA 1
ATOM 650 C C . ARG A 1 89 ? -10.789 14.601 11.659 1.00 63.94 89 ARG A C 1
ATOM 652 O O . ARG A 1 89 ? -11.338 14.159 12.659 1.00 63.94 89 ARG A O 1
ATOM 659 N N . ASP A 1 90 ? -10.859 14.034 10.461 1.00 76.56 90 ASP A N 1
ATOM 660 C CA . ASP A 1 90 ? -11.566 12.780 10.189 1.00 76.56 90 ASP A CA 1
ATOM 661 C C . ASP A 1 90 ? -10.672 11.567 10.516 1.00 76.56 90 ASP A C 1
ATOM 663 O O . ASP A 1 90 ? -11.149 10.446 10.660 1.00 76.56 90 ASP A O 1
ATOM 667 N N . LEU A 1 91 ? -9.360 11.790 10.674 1.00 81.75 91 LEU A N 1
ATOM 668 C CA . LEU A 1 91 ? -8.391 10.760 11.027 1.00 81.75 91 LEU A CA 1
ATOM 669 C C . LEU A 1 91 ? -8.284 10.598 12.545 1.00 81.75 91 LEU A C 1
ATOM 671 O O . LEU A 1 91 ? -7.713 11.432 13.248 1.00 81.75 91 LEU A O 1
ATOM 675 N N . GLU A 1 92 ? -8.759 9.464 13.048 1.00 88.19 92 GLU A N 1
ATOM 676 C CA . GLU A 1 92 ? -8.497 9.058 14.430 1.00 88.19 92 GLU A CA 1
ATOM 677 C C . GLU A 1 92 ? -7.005 8.738 14.693 1.00 88.19 92 GLU A C 1
ATOM 679 O O . GLU A 1 92 ? -6.289 8.315 13.778 1.00 88.19 92 GLU A O 1
ATOM 684 N N . PRO A 1 93 ? -6.526 8.839 15.953 1.00 90.94 93 PRO A N 1
ATOM 685 C CA . PRO A 1 93 ? -5.155 8.473 16.327 1.00 90.94 93 PRO A CA 1
ATOM 686 C C . PRO A 1 93 ? -4.736 7.055 15.914 1.00 90.94 93 PRO A C 1
ATOM 688 O O . PRO A 1 93 ? -3.569 6.839 15.590 1.00 90.94 93 PRO A O 1
ATOM 691 N N . ARG A 1 94 ? -5.678 6.097 15.871 1.00 91.25 94 ARG A N 1
ATOM 692 C CA . ARG A 1 94 ? -5.411 4.719 15.422 1.00 91.25 94 ARG A CA 1
ATOM 693 C C . ARG A 1 94 ? -4.867 4.663 13.991 1.00 91.25 94 ARG A C 1
ATOM 695 O O . ARG A 1 94 ? -3.894 3.958 13.735 1.00 91.25 94 ARG A O 1
ATOM 702 N N . HIS A 1 95 ? -5.411 5.483 13.090 1.00 90.25 95 HIS A N 1
ATOM 703 C CA . HIS A 1 95 ? -4.969 5.550 11.697 1.00 90.25 95 HIS A CA 1
ATOM 704 C C . HIS A 1 95 ? -3.544 6.075 11.595 1.00 90.25 95 HIS A C 1
ATOM 706 O O . HIS A 1 95 ? -2.731 5.520 10.863 1.00 90.25 95 HIS A O 1
ATOM 712 N N . TRP A 1 96 ? -3.225 7.119 12.361 1.00 91.62 96 TRP A N 1
ATOM 713 C CA . TRP A 1 96 ? -1.890 7.710 12.390 1.00 91.62 96 TRP A CA 1
ATOM 714 C C . TRP A 1 96 ? -0.843 6.750 12.944 1.00 91.62 96 TRP A C 1
ATOM 716 O O . TRP A 1 96 ? 0.228 6.609 12.355 1.00 91.62 96 TRP A O 1
ATOM 726 N N . ASN A 1 97 ? -1.154 6.071 14.048 1.00 93.56 97 ASN A N 1
ATOM 727 C CA . ASN A 1 97 ? -0.231 5.142 14.691 1.00 93.56 97 ASN A CA 1
ATOM 728 C C . ASN A 1 97 ? 0.073 3.944 13.786 1.00 93.56 97 ASN A C 1
ATOM 730 O O . ASN A 1 97 ? 1.242 3.613 13.577 1.00 93.56 97 ASN A O 1
ATOM 734 N N . PHE A 1 98 ? -0.959 3.343 13.189 1.00 92.31 98 PHE A N 1
ATOM 735 C CA . PHE A 1 98 ? -0.773 2.219 12.278 1.00 92.31 98 PHE A CA 1
ATOM 736 C C . PHE A 1 98 ? -0.086 2.652 10.974 1.00 92.31 98 PHE A C 1
ATOM 738 O O . PHE A 1 98 ? 0.852 2.001 10.521 1.00 92.31 98 PHE A O 1
ATOM 745 N N . ALA A 1 99 ? -0.443 3.812 10.412 1.00 91.31 99 ALA A N 1
ATOM 746 C CA . ALA A 1 99 ? 0.257 4.386 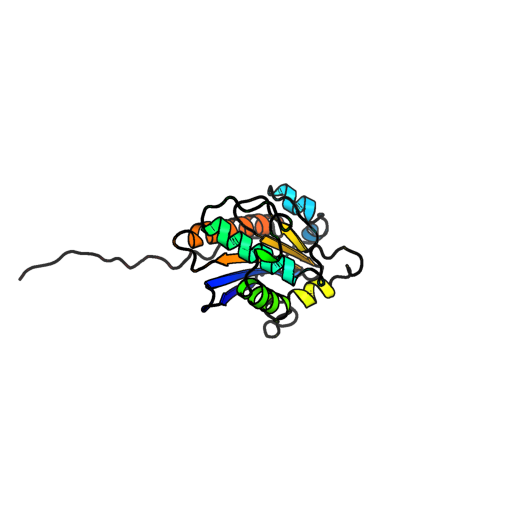9.262 1.00 91.31 99 ALA A CA 1
ATOM 747 C C . ALA A 1 99 ? 1.747 4.638 9.543 1.00 91.31 99 ALA A C 1
ATOM 749 O O . ALA A 1 99 ? 2.593 4.340 8.700 1.00 91.31 99 ALA A O 1
ATOM 750 N N . ALA A 1 100 ? 2.089 5.160 10.725 1.00 92.25 100 ALA A N 1
ATOM 751 C CA . ALA A 1 100 ? 3.475 5.369 11.134 1.00 92.25 100 ALA A CA 1
ATOM 752 C C . ALA A 1 100 ? 4.227 4.039 11.295 1.00 92.25 100 ALA A C 1
ATOM 754 O O . ALA A 1 100 ? 5.372 3.927 10.851 1.00 92.25 100 ALA A O 1
ATOM 755 N N . TYR A 1 101 ? 3.576 3.018 11.864 1.00 92.44 101 TYR A N 1
ATOM 756 C CA . TYR A 1 101 ? 4.120 1.662 11.921 1.00 92.44 101 TYR A CA 1
ATOM 757 C C . TYR A 1 101 ? 4.448 1.148 10.512 1.00 92.44 101 TYR A C 1
ATOM 759 O O . TYR A 1 101 ? 5.594 0.789 10.241 1.00 92.44 101 TYR A O 1
ATOM 767 N N . LEU A 1 102 ? 3.487 1.198 9.583 1.00 89.94 102 LEU A N 1
ATOM 768 C CA . LEU A 1 102 ? 3.679 0.736 8.205 1.00 89.94 102 LEU A CA 1
ATOM 769 C C . LEU A 1 102 ? 4.763 1.530 7.460 1.00 89.94 102 LEU A C 1
ATOM 771 O O . LEU A 1 102 ? 5.529 0.969 6.676 1.00 89.94 102 LEU A O 1
ATOM 775 N N . ALA A 1 103 ? 4.857 2.837 7.711 1.00 88.12 103 ALA A N 1
ATOM 776 C CA . ALA A 1 103 ? 5.832 3.705 7.062 1.00 88.12 103 ALA A CA 1
ATOM 777 C C . ALA A 1 103 ? 7.280 3.379 7.457 1.00 88.12 103 ALA A C 1
ATOM 779 O O . ALA A 1 103 ? 8.172 3.433 6.604 1.00 88.12 103 ALA A O 1
ATOM 780 N N . PHE A 1 104 ? 7.522 3.066 8.733 1.00 88.19 104 PHE A N 1
ATOM 781 C CA . PHE A 1 104 ? 8.875 3.011 9.292 1.00 88.19 104 PHE A CA 1
ATOM 782 C C . PHE A 1 104 ? 9.375 1.618 9.644 1.00 88.19 104 PHE A C 1
ATOM 784 O O . PHE A 1 104 ? 10.591 1.427 9.706 1.00 88.19 104 PHE A O 1
ATOM 791 N N . GLN A 1 105 ? 8.494 0.644 9.852 1.00 87.25 105 GLN A N 1
ATOM 792 C CA . GLN A 1 105 ? 8.941 -0.705 10.172 1.00 87.25 105 GLN A CA 1
ATOM 793 C C . GLN A 1 105 ? 9.536 -1.403 8.942 1.00 87.25 105 GLN A C 1
ATOM 795 O O . GLN A 1 105 ? 9.062 -1.196 7.825 1.00 87.25 105 GLN A O 1
ATOM 800 N N . PRO A 1 106 ? 10.571 -2.243 9.112 1.00 82.88 106 PRO A N 1
ATOM 801 C CA . PRO A 1 106 ? 11.185 -3.011 8.034 1.00 82.88 106 PRO A CA 1
ATOM 802 C C . PRO A 1 106 ? 10.324 -4.230 7.658 1.00 82.88 106 PRO A C 1
ATOM 804 O O . PRO A 1 106 ? 10.724 -5.375 7.849 1.00 82.88 106 PRO A O 1
ATOM 807 N N . ILE A 1 107 ? 9.116 -3.981 7.155 1.00 78.25 107 ILE A N 1
ATOM 808 C CA . ILE A 1 107 ? 8.082 -4.998 6.882 1.00 78.25 107 ILE A CA 1
ATOM 809 C C . ILE A 1 107 ? 8.001 -5.418 5.412 1.00 78.25 107 ILE A C 1
ATOM 811 O O . ILE A 1 107 ? 7.306 -6.381 5.087 1.00 78.25 107 ILE A O 1
ATOM 815 N N . VAL A 1 108 ? 8.690 -4.706 4.514 1.00 75.25 108 VAL A N 1
ATOM 816 C CA . VAL A 1 108 ? 8.672 -5.009 3.083 1.00 75.25 108 VAL A CA 1
ATOM 817 C C . VAL A 1 108 ? 9.788 -6.005 2.756 1.00 75.25 108 VAL A C 1
ATOM 819 O O . VAL A 1 108 ? 10.964 -5.652 2.883 1.00 75.25 108 VAL A O 1
ATOM 822 N N . PRO A 1 109 ? 9.467 -7.236 2.327 1.00 70.19 109 PRO A N 1
ATOM 823 C CA . PRO A 1 109 ? 10.472 -8.224 1.960 1.00 70.19 109 PRO A CA 1
ATOM 824 C C . PRO A 1 109 ? 11.137 -7.827 0.635 1.00 70.19 109 PRO A C 1
ATOM 826 O O . PRO A 1 109 ? 10.470 -7.732 -0.395 1.00 70.19 109 PRO A O 1
ATOM 829 N N . PHE A 1 110 ? 12.454 -7.601 0.653 1.00 66.56 110 PHE A N 1
ATOM 830 C CA . PHE A 1 110 ? 13.239 -7.258 -0.536 1.00 66.56 110 PHE A CA 1
ATOM 831 C C . PHE A 1 110 ? 14.449 -8.187 -0.707 1.00 66.56 110 PHE A C 1
ATOM 833 O O . PHE A 1 110 ? 15.038 -8.645 0.270 1.00 66.56 110 PHE A O 1
ATOM 840 N N . GLU A 1 111 ? 14.819 -8.487 -1.960 1.00 59.06 111 GLU A N 1
ATOM 841 C CA . GLU A 1 111 ? 15.737 -9.593 -2.302 1.00 59.06 111 GLU A CA 1
ATOM 842 C C . GLU A 1 111 ? 17.163 -9.490 -1.728 1.00 59.06 111 GLU A C 1
ATOM 844 O O . GLU A 1 111 ? 17.857 -10.506 -1.693 1.00 59.06 111 GLU A O 1
ATOM 849 N N . GLU A 1 112 ? 17.625 -8.325 -1.264 1.00 54.56 112 GLU A N 1
ATOM 850 C CA . GLU A 1 112 ? 18.976 -8.209 -0.690 1.00 54.56 112 GLU A CA 1
ATOM 851 C C . GLU A 1 112 ? 19.126 -8.958 0.648 1.00 54.56 112 GLU A C 1
ATOM 853 O O . GLU A 1 112 ? 20.239 -9.335 1.016 1.00 54.56 112 GLU A O 1
ATOM 858 N N . SER A 1 113 ? 18.024 -9.276 1.343 1.00 39.28 113 SER A N 1
ATOM 859 C CA . SER A 1 113 ? 18.015 -10.296 2.395 1.00 39.28 113 SER A CA 1
ATOM 860 C C . SER A 1 113 ? 16.583 -10.687 2.794 1.00 39.28 113 SER A C 1
ATOM 862 O O . SER A 1 113 ? 15.861 -9.847 3.326 1.00 39.28 113 SER A O 1
ATOM 864 N N . PRO A 1 114 ? 16.183 -11.972 2.698 1.00 48.16 114 PRO A N 1
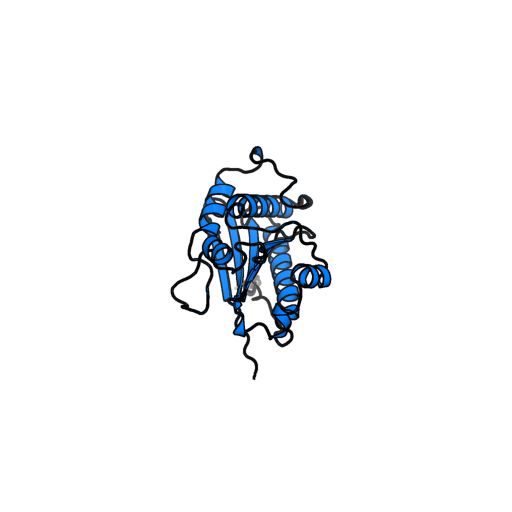ATOM 865 C CA . PRO A 1 114 ? 14.903 -12.460 3.236 1.00 48.16 114 PRO A CA 1
ATOM 866 C C . PRO A 1 114 ? 14.737 -12.242 4.752 1.00 48.16 114 PRO A C 1
ATOM 868 O O . PRO A 1 114 ? 13.650 -12.434 5.283 1.00 48.16 114 PRO A O 1
ATOM 871 N N . LEU A 1 115 ? 15.824 -11.888 5.453 1.00 46.09 115 LEU A N 1
ATOM 872 C CA . LEU A 1 115 ? 15.887 -11.703 6.904 1.00 46.09 115 LEU A CA 1
ATOM 873 C C . LEU A 1 115 ? 15.861 -10.229 7.337 1.00 46.09 115 LEU A C 1
ATOM 875 O O . LEU A 1 115 ? 15.731 -9.957 8.529 1.00 46.09 115 LEU A O 1
ATOM 879 N N . LYS A 1 116 ? 16.018 -9.275 6.410 1.00 59.38 116 LYS A N 1
ATOM 880 C CA . LYS A 1 116 ? 15.989 -7.837 6.706 1.00 59.38 116 LYS A CA 1
ATOM 881 C C . LYS A 1 116 ? 15.019 -7.168 5.746 1.00 59.38 116 LYS A C 1
ATOM 883 O O . LYS A 1 116 ? 15.372 -6.888 4.605 1.00 59.38 116 LYS A O 1
ATOM 888 N N . GLY A 1 117 ? 13.792 -6.941 6.204 1.00 61.69 117 GLY A N 1
ATOM 889 C CA . GLY A 1 117 ? 12.851 -6.133 5.442 1.00 61.69 117 GLY A CA 1
ATOM 890 C C . GLY A 1 117 ? 13.330 -4.684 5.316 1.00 61.69 117 GLY A C 1
ATOM 891 O O . GLY A 1 117 ? 14.237 -4.232 6.021 1.00 61.69 117 GLY A O 1
ATOM 892 N N . VAL A 1 118 ? 12.708 -3.950 4.405 1.00 75.69 118 VAL A N 1
ATOM 893 C CA . VAL A 1 118 ? 12.924 -2.515 4.199 1.00 75.69 118 VAL A CA 1
ATOM 894 C C . VAL A 1 118 ? 11.638 -1.787 4.583 1.00 75.69 118 VAL A C 1
ATOM 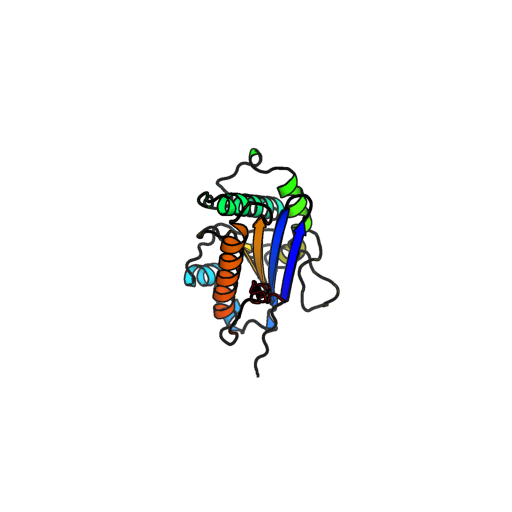896 O O . VAL A 1 118 ? 10.546 -2.344 4.474 1.00 75.69 118 VAL A O 1
ATOM 899 N N . SER A 1 119 ? 11.742 -0.562 5.093 1.00 80.38 119 SER A N 1
ATOM 900 C CA . SER A 1 119 ? 10.555 0.246 5.376 1.00 80.38 119 SER A CA 1
ATOM 901 C C . SER A 1 119 ? 10.016 0.911 4.113 1.00 80.38 119 SER A C 1
ATOM 903 O O . SER A 1 119 ? 10.773 1.213 3.186 1.00 80.38 119 SER A O 1
ATOM 905 N N . LEU A 1 120 ? 8.708 1.184 4.074 1.00 77.88 120 LEU A N 1
ATOM 906 C CA . LEU A 1 120 ? 8.095 1.922 2.963 1.00 77.88 120 LEU A CA 1
ATOM 907 C C . LEU A 1 120 ? 8.748 3.301 2.779 1.00 77.88 120 LEU A C 1
ATOM 909 O O . LEU A 1 120 ? 9.019 3.717 1.654 1.00 77.88 120 LEU A O 1
ATOM 913 N N . GLY A 1 121 ? 9.073 3.983 3.882 1.00 72.56 121 GLY A N 1
ATOM 914 C CA . GLY A 1 121 ? 9.781 5.262 3.853 1.00 72.56 121 GLY A CA 1
ATOM 915 C C . GLY A 1 121 ? 11.181 5.157 3.245 1.00 72.56 121 GLY A C 1
ATOM 916 O O . GLY A 1 121 ? 11.567 6.016 2.449 1.00 72.56 121 GLY A O 1
ATOM 917 N N . ALA A 1 122 ? 11.929 4.095 3.560 1.00 76.12 122 ALA A N 1
ATOM 918 C CA . ALA A 1 122 ? 13.250 3.863 2.982 1.00 76.12 122 ALA A CA 1
ATOM 919 C C . ALA A 1 122 ? 13.171 3.547 1.481 1.00 76.12 122 ALA A C 1
ATOM 921 O O . ALA A 1 122 ? 13.961 4.089 0.713 1.00 76.12 122 ALA A O 1
ATOM 922 N N . LEU A 1 123 ? 12.184 2.758 1.043 1.00 73.25 123 LEU A N 1
ATOM 923 C CA . LEU A 1 123 ? 11.956 2.470 -0.379 1.00 73.25 123 LEU A CA 1
ATOM 924 C C . LEU A 1 123 ? 11.629 3.730 -1.186 1.00 73.25 123 LEU A C 1
ATOM 926 O O . LEU A 1 123 ? 12.194 3.941 -2.258 1.00 73.25 123 LEU A O 1
ATOM 930 N N . LEU A 1 124 ? 10.765 4.598 -0.653 1.00 70.56 124 LEU A N 1
ATOM 931 C CA . LEU A 1 124 ? 10.442 5.871 -1.302 1.00 70.56 124 LEU A CA 1
ATOM 932 C C . LEU A 1 124 ? 11.627 6.846 -1.317 1.00 70.56 124 LEU A C 1
ATOM 934 O O . LEU A 1 124 ? 11.740 7.645 -2.241 1.00 70.56 124 LEU A O 1
ATOM 938 N N . SER A 1 125 ? 12.512 6.771 -0.321 1.00 68.56 125 SER A N 1
ATOM 939 C CA . SER A 1 125 ? 13.692 7.643 -0.217 1.00 68.56 125 SER A CA 1
ATOM 940 C C . SER A 1 125 ? 14.884 7.161 -1.055 1.00 68.56 125 SER A C 1
ATOM 942 O O . SER A 1 125 ? 15.698 7.977 -1.475 1.00 68.56 125 SER A O 1
ATOM 944 N N . ALA A 1 126 ? 15.003 5.850 -1.290 1.00 59.50 126 ALA A N 1
ATOM 945 C CA . ALA A 1 126 ? 16.095 5.230 -2.048 1.00 59.50 126 ALA A CA 1
ATOM 946 C C . ALA A 1 126 ? 15.879 5.253 -3.570 1.00 59.50 126 ALA A C 1
ATOM 948 O O . ALA A 1 126 ? 16.803 4.967 -4.333 1.00 59.50 126 ALA A O 1
ATOM 949 N N . SER A 1 127 ? 14.674 5.590 -4.034 1.00 52.94 127 SER A N 1
ATOM 950 C CA . SER A 1 127 ? 14.445 5.817 -5.457 1.00 52.94 127 SER A CA 1
ATOM 951 C C . SER A 1 127 ? 15.241 7.063 -5.907 1.00 52.94 127 SER A C 1
ATOM 953 O O . SER A 1 127 ? 15.134 8.099 -5.248 1.00 52.94 127 SER A O 1
ATOM 955 N N . PRO A 1 128 ? 16.001 7.030 -7.029 1.00 43.78 128 PRO A N 1
ATOM 956 C CA . PRO A 1 128 ? 16.769 8.177 -7.576 1.00 43.78 128 PRO A CA 1
ATOM 957 C C . PRO A 1 128 ? 15.935 9.456 -7.790 1.00 43.78 128 PRO A C 1
ATOM 959 O O . PRO A 1 128 ? 16.432 10.559 -7.994 1.00 43.78 128 PRO A O 1
ATOM 962 N N . ALA A 1 129 ? 14.631 9.280 -7.697 1.00 43.47 129 ALA A N 1
ATOM 963 C CA . ALA A 1 129 ? 13.552 10.217 -7.535 1.00 43.47 129 ALA A CA 1
ATOM 964 C C . ALA A 1 129 ? 13.534 11.137 -6.307 1.00 43.47 129 ALA A C 1
ATOM 966 O O . ALA A 1 129 ? 12.470 11.676 -5.991 1.00 43.47 129 ALA A O 1
ATOM 967 N N . ALA A 1 130 ? 14.670 11.458 -5.692 1.00 37.44 130 ALA A N 1
ATOM 968 C CA . ALA A 1 130 ? 14.749 12.700 -4.916 1.00 37.44 130 ALA A CA 1
ATOM 969 C C . ALA A 1 130 ? 14.356 13.943 -5.772 1.00 37.44 130 ALA A C 1
ATOM 971 O O . ALA A 1 130 ? 14.145 15.024 -5.230 1.00 37.44 130 ALA A O 1
ATOM 972 N N . ALA A 1 131 ? 14.187 13.762 -7.096 1.00 39.66 131 ALA A N 1
ATOM 973 C CA . ALA A 1 131 ? 13.605 14.682 -8.074 1.00 39.66 131 ALA A CA 1
ATOM 974 C C . ALA A 1 131 ? 12.310 14.183 -8.791 1.00 39.66 131 ALA A C 1
ATOM 976 O O . ALA A 1 131 ? 12.018 14.655 -9.886 1.00 39.66 131 ALA A O 1
ATOM 977 N N . GLY A 1 132 ? 11.519 13.253 -8.223 1.00 35.22 132 GLY A N 1
ATOM 978 C CA . GLY A 1 132 ? 10.123 13.013 -8.667 1.00 35.22 132 GLY A CA 1
ATOM 979 C C . GLY A 1 132 ? 9.776 11.732 -9.455 1.00 35.22 132 GLY A C 1
ATOM 980 O O . GLY A 1 132 ? 8.652 11.620 -9.924 1.00 35.22 132 GLY A O 1
ATOM 981 N N . ALA A 1 133 ? 10.667 10.744 -9.576 1.00 38.59 133 ALA A N 1
ATOM 982 C CA . ALA A 1 133 ? 10.431 9.478 -10.310 1.00 38.59 133 ALA A CA 1
ATOM 983 C C . ALA A 1 133 ? 10.140 8.231 -9.428 1.00 38.59 133 ALA A C 1
ATOM 985 O O . ALA A 1 133 ? 10.329 7.091 -9.839 1.00 38.59 133 ALA A O 1
ATOM 986 N N . GLY A 1 134 ? 9.762 8.434 -8.168 1.00 45.00 134 GLY A N 1
ATOM 987 C CA . GLY A 1 134 ? 9.531 7.395 -7.171 1.00 45.00 134 GLY A CA 1
ATOM 988 C C . GLY A 1 134 ? 8.041 7.377 -6.994 1.00 45.00 134 GLY A C 1
ATOM 989 O O . GLY A 1 134 ? 7.526 7.941 -6.036 1.00 45.00 134 GLY A O 1
ATOM 990 N N . MET A 1 135 ? 7.348 6.900 -8.022 1.00 51.59 135 MET A N 1
ATOM 991 C CA . MET A 1 135 ? 5.904 7.002 -8.072 1.00 51.59 135 MET A CA 1
ATOM 992 C C . MET A 1 135 ? 5.315 5.968 -7.130 1.00 51.59 135 MET A C 1
ATOM 994 O O . MET A 1 135 ? 5.069 4.828 -7.509 1.00 51.59 135 MET A O 1
ATOM 998 N N . GLY A 1 136 ? 5.106 6.381 -5.882 1.00 52.59 136 GLY A N 1
ATOM 999 C CA . GLY A 1 136 ? 3.964 5.895 -5.138 1.00 52.59 136 GLY A CA 1
ATOM 1000 C C . GLY A 1 136 ? 2.728 6.554 -5.735 1.00 52.59 136 GLY A C 1
ATOM 1001 O O . GLY A 1 136 ? 2.536 7.752 -5.575 1.00 52.59 136 GLY A O 1
ATOM 1002 N N . VAL A 1 137 ? 1.941 5.814 -6.496 1.00 55.69 137 VAL A N 1
ATOM 1003 C CA . VAL A 1 137 ? 0.642 6.242 -6.988 1.00 55.69 137 VAL A CA 1
ATOM 1004 C C . VAL A 1 137 ? -0.403 5.800 -5.976 1.00 55.69 137 VAL A C 1
ATOM 1006 O O . VAL A 1 137 ? -0.536 4.611 -5.680 1.00 55.69 137 VAL A O 1
ATOM 1009 N N . VAL A 1 138 ? -1.162 6.760 -5.451 1.00 56.09 138 VAL A N 1
ATOM 1010 C CA . VAL A 1 138 ? -2.428 6.433 -4.790 1.00 56.09 138 VAL A CA 1
ATOM 1011 C C . VAL A 1 138 ? -3.476 6.238 -5.859 1.00 56.09 138 VAL A C 1
ATOM 1013 O O . VAL A 1 138 ? -3.769 7.166 -6.617 1.00 56.09 138 VAL A O 1
ATOM 1016 N N . ILE A 1 139 ? -4.067 5.057 -5.882 1.00 57.25 139 ILE A N 1
ATOM 1017 C CA . ILE A 1 139 ? -5.161 4.737 -6.777 1.00 57.25 139 ILE A CA 1
ATOM 1018 C C . ILE A 1 139 ? -6.439 4.787 -5.960 1.00 57.25 139 ILE A C 1
ATOM 1020 O O . ILE A 1 139 ? -6.650 3.992 -5.045 1.00 57.25 139 ILE A O 1
ATOM 1024 N N . ALA A 1 140 ? -7.275 5.757 -6.300 1.00 52.56 140 ALA A N 1
ATOM 1025 C CA . ALA A 1 140 ? -8.598 5.935 -5.734 1.00 52.56 140 ALA A CA 1
ATOM 1026 C C . ALA A 1 140 ? -9.570 6.086 -6.904 1.00 52.56 140 ALA A C 1
ATOM 1028 O O . ALA A 1 140 ? -9.956 7.192 -7.265 1.00 52.56 140 ALA A O 1
ATOM 1029 N N . GLY A 1 141 ? -9.865 4.963 -7.557 1.00 43.16 141 GLY A N 1
ATOM 1030 C CA . GLY A 1 141 ? -10.765 4.901 -8.716 1.00 43.16 141 GLY A CA 1
ATOM 1031 C C . GLY A 1 141 ? -11.701 3.691 -8.705 1.00 43.16 141 GLY A C 1
ATOM 1032 O O . GLY A 1 141 ? -12.477 3.504 -9.632 1.00 43.16 141 GLY A O 1
ATOM 1033 N N . GLY A 1 142 ? -11.650 2.875 -7.653 1.00 52.97 142 GLY A N 1
ATOM 1034 C CA . GLY A 1 142 ? -12.539 1.738 -7.443 1.00 52.97 142 GLY A CA 1
ATOM 1035 C C . GLY A 1 142 ? -12.855 1.576 -5.961 1.00 52.97 142 GLY A C 1
ATOM 1036 O O . GLY A 1 142 ? -12.301 2.280 -5.117 1.00 52.97 142 GLY A O 1
ATOM 1037 N N . SER A 1 143 ? -13.710 0.611 -5.638 1.00 61.00 143 SER A N 1
ATOM 1038 C CA . SER A 1 143 ? -14.086 0.203 -4.278 1.00 61.00 143 SER A CA 1
ATOM 1039 C C . SER A 1 143 ? -12.924 -0.371 -3.442 1.00 61.00 143 SER A C 1
ATOM 1041 O O . SER A 1 143 ? -13.165 -1.093 -2.486 1.00 61.00 143 SER A O 1
ATOM 1043 N N . VAL A 1 144 ? -11.657 -0.103 -3.781 1.00 72.38 144 VAL A N 1
ATOM 1044 C CA . VAL A 1 144 ? -10.486 -0.586 -3.035 1.00 72.38 144 VAL A CA 1
ATOM 1045 C C . VAL A 1 144 ? -9.389 0.483 -3.022 1.00 72.38 144 VAL A C 1
ATOM 1047 O O . VAL A 1 144 ? -8.812 0.766 -4.074 1.00 72.38 144 VAL A O 1
ATOM 1050 N N . PRO A 1 145 ? -9.056 1.074 -1.861 1.00 74.12 145 PRO A N 1
ATOM 1051 C CA . PRO A 1 145 ? -7.901 1.956 -1.745 1.00 74.12 145 PRO A CA 1
ATOM 1052 C C . PRO A 1 145 ? -6.597 1.159 -1.899 1.00 74.12 145 PRO A C 1
ATOM 1054 O O . PRO A 1 145 ? -6.361 0.179 -1.188 1.00 74.12 145 PRO A O 1
ATOM 1057 N N . LEU A 1 146 ? -5.734 1.600 -2.819 1.00 80.69 146 LEU A N 1
ATOM 1058 C CA . LEU A 1 146 ? -4.453 0.961 -3.126 1.00 80.69 146 LEU A CA 1
ATOM 1059 C C . LEU A 1 146 ? -3.321 1.994 -3.154 1.00 80.69 146 LEU A C 1
ATOM 1061 O O . LEU A 1 146 ? -3.407 3.025 -3.825 1.00 80.69 146 LEU A O 1
ATOM 1065 N N . LEU A 1 147 ? -2.224 1.674 -2.469 1.00 83.69 147 LEU A N 1
ATOM 1066 C CA . LEU A 1 147 ? -0.925 2.301 -2.691 1.00 83.69 147 LEU A CA 1
ATOM 1067 C C . LEU A 1 147 ? -0.104 1.418 -3.634 1.00 83.69 147 LEU A C 1
ATOM 1069 O O . LEU A 1 147 ? 0.281 0.309 -3.270 1.00 83.69 147 LEU A O 1
ATOM 1073 N N . PHE A 1 148 ? 0.202 1.920 -4.824 1.00 82.00 148 PHE A N 1
ATOM 1074 C CA . PHE A 1 148 ? 1.100 1.264 -5.769 1.00 82.00 148 PHE A CA 1
ATOM 1075 C C . PHE A 1 148 ? 2.428 2.011 -5.811 1.00 82.00 148 PHE A C 1
ATOM 1077 O O . PHE A 1 148 ? 2.427 3.211 -6.034 1.00 82.00 148 PHE A O 1
ATOM 1084 N N . VAL A 1 149 ? 3.563 1.347 -5.615 1.00 79.19 149 VAL A N 1
ATOM 1085 C CA . VAL A 1 149 ? 4.889 1.970 -5.700 1.00 79.19 149 VAL A CA 1
ATOM 1086 C C . VAL A 1 149 ? 5.729 1.231 -6.728 1.00 79.19 149 VAL A C 1
ATOM 1088 O O . VAL A 1 149 ? 5.983 0.041 -6.562 1.00 79.19 149 VAL A O 1
ATOM 1091 N N . LEU A 1 150 ? 6.217 1.935 -7.751 1.00 77.31 150 LEU A N 1
ATOM 1092 C CA . LEU A 1 150 ? 7.232 1.397 -8.659 1.00 77.31 150 LEU A CA 1
ATOM 1093 C C . LEU A 1 150 ? 8.603 2.007 -8.350 1.00 77.31 150 LEU A C 1
ATOM 1095 O O . LEU A 1 150 ? 8.764 3.225 -8.277 1.00 77.31 150 LEU A O 1
ATOM 1099 N N . THR A 1 151 ? 9.605 1.147 -8.178 1.00 73.19 151 THR A N 1
ATOM 1100 C CA . THR A 1 151 ? 10.999 1.526 -7.912 1.00 73.19 151 THR A CA 1
ATOM 1101 C C . THR A 1 151 ? 11.945 0.716 -8.799 1.00 73.19 151 THR A C 1
ATOM 1103 O O . THR A 1 151 ? 11.579 -0.387 -9.215 1.00 73.19 151 THR A O 1
ATOM 1106 N N . PRO A 1 152 ? 13.199 1.158 -9.019 1.00 71.31 152 PRO A N 1
ATOM 1107 C CA . PRO A 1 152 ? 14.201 0.346 -9.722 1.00 71.31 152 PRO A CA 1
ATOM 1108 C C . PRO A 1 152 ? 14.427 -1.044 -9.112 1.00 71.31 152 PRO A C 1
ATOM 1110 O O . PRO A 1 152 ? 14.915 -1.947 -9.779 1.00 71.31 152 PRO A O 1
ATOM 1113 N N . ALA A 1 153 ? 14.081 -1.216 -7.837 1.00 72.38 153 ALA A N 1
ATOM 1114 C CA . ALA A 1 153 ? 14.239 -2.465 -7.119 1.00 72.38 153 ALA A CA 1
ATOM 1115 C C . ALA A 1 153 ? 13.045 -3.422 -7.357 1.00 72.38 153 ALA A C 1
ATOM 1117 O O . ALA A 1 153 ? 13.184 -4.637 -7.210 1.00 72.38 153 ALA A O 1
ATOM 1118 N N . GLY A 1 154 ? 11.873 -2.906 -7.744 1.00 77.94 154 GLY A N 1
ATOM 1119 C CA . GLY A 1 154 ? 10.654 -3.683 -7.987 1.00 77.94 154 GLY A CA 1
ATOM 1120 C C . GLY A 1 154 ? 9.369 -2.863 -7.841 1.00 77.94 154 GLY A C 1
ATOM 1121 O O . GLY A 1 154 ? 9.415 -1.657 -7.583 1.00 77.94 154 GLY A O 1
ATOM 1122 N N . ALA A 1 155 ? 8.227 -3.534 -7.974 1.00 81.56 155 ALA A N 1
ATOM 1123 C CA . ALA A 1 155 ? 6.902 -2.990 -7.691 1.00 81.56 155 ALA A CA 1
ATOM 1124 C C . ALA A 1 155 ? 6.397 -3.427 -6.310 1.00 81.56 155 ALA A C 1
ATOM 1126 O O . ALA A 1 155 ? 6.681 -4.531 -5.843 1.00 81.56 155 ALA A O 1
ATOM 1127 N N . LEU A 1 156 ? 5.602 -2.570 -5.683 1.00 85.50 156 LEU A N 1
ATOM 1128 C CA . LEU A 1 156 ? 4.917 -2.818 -4.425 1.00 85.50 156 LEU A CA 1
ATOM 1129 C C . LEU A 1 156 ? 3.452 -2.408 -4.552 1.00 85.50 156 LEU A C 1
ATOM 1131 O O . LEU A 1 156 ? 3.139 -1.350 -5.084 1.00 85.50 156 LEU A O 1
ATOM 1135 N N . MET A 1 157 ? 2.561 -3.236 -4.027 1.00 86.81 157 MET A N 1
ATOM 1136 C CA . MET A 1 157 ? 1.129 -2.979 -3.910 1.00 86.81 157 MET A CA 1
ATOM 1137 C C . MET A 1 157 ? 0.754 -3.125 -2.441 1.00 86.81 157 MET A C 1
ATOM 1139 O O . MET A 1 157 ? 0.990 -4.179 -1.859 1.00 86.81 157 MET A O 1
ATOM 1143 N N . ALA A 1 158 ? 0.201 -2.086 -1.826 1.00 86.19 158 ALA A N 1
ATOM 1144 C CA . ALA A 1 158 ? -0.302 -2.136 -0.462 1.00 86.19 158 ALA A CA 1
ATOM 1145 C C . ALA A 1 158 ? -1.807 -1.862 -0.450 1.00 86.19 158 ALA A C 1
ATOM 1147 O O . ALA A 1 158 ? -2.262 -0.773 -0.807 1.00 86.19 158 ALA A O 1
ATOM 1148 N N . HIS A 1 159 ? -2.553 -2.879 -0.035 1.00 85.62 159 HIS A N 1
ATOM 1149 C CA . HIS A 1 159 ? -3.986 -2.830 0.205 1.00 85.62 159 HIS A CA 1
ATOM 1150 C C . HIS A 1 159 ? -4.226 -2.648 1.693 1.00 85.62 159 HIS A C 1
ATOM 1152 O O . HIS A 1 159 ? -3.497 -3.203 2.518 1.00 85.62 159 HIS A O 1
ATOM 1158 N N . PHE A 1 160 ? -5.267 -1.904 2.024 1.00 83.12 160 PHE A N 1
ATOM 1159 C CA . PHE A 1 160 ? -5.647 -1.622 3.399 1.00 83.12 160 PHE A CA 1
ATOM 1160 C C . PHE A 1 160 ? -7.043 -2.172 3.630 1.00 83.12 160 PHE A C 1
ATOM 1162 O O . PHE A 1 160 ? -7.890 -2.109 2.737 1.00 83.12 160 PHE A O 1
ATOM 1169 N N . GLY A 1 161 ? -7.255 -2.751 4.803 1.00 76.31 161 GLY A N 1
ATOM 1170 C CA . GLY A 1 161 ? -8.529 -3.339 5.173 1.00 76.31 161 GLY A CA 1
ATOM 1171 C C . GLY A 1 161 ? -8.868 -3.051 6.623 1.00 76.31 161 GLY A C 1
ATOM 1172 O O . GLY A 1 161 ? -7.984 -2.879 7.464 1.00 76.31 161 GLY A O 1
ATOM 1173 N N . ALA A 1 162 ? -10.159 -3.066 6.914 1.00 66.81 162 ALA A N 1
ATOM 1174 C CA . ALA A 1 162 ? -10.700 -2.981 8.257 1.00 66.81 162 ALA A CA 1
ATOM 1175 C C . ALA A 1 162 ? -11.266 -4.353 8.635 1.00 66.81 162 ALA A C 1
ATOM 1177 O O . ALA A 1 162 ? -12.424 -4.659 8.352 1.00 66.81 162 ALA A O 1
ATOM 1178 N N . ALA A 1 163 ? -10.442 -5.210 9.240 1.00 55.59 163 ALA A N 1
ATOM 1179 C CA . ALA A 1 163 ? -10.807 -6.595 9.544 1.00 55.59 163 ALA A CA 1
ATOM 1180 C C . ALA A 1 163 ? -11.987 -6.716 10.527 1.00 55.59 163 ALA A C 1
ATOM 1182 O O . ALA A 1 163 ? -12.636 -7.758 10.583 1.00 55.59 163 ALA A O 1
ATOM 1183 N N . PHE A 1 164 ? -12.313 -5.648 11.265 1.00 49.25 164 PHE A N 1
ATOM 1184 C CA . PHE A 1 164 ? -13.412 -5.638 12.237 1.00 49.25 164 PHE A CA 1
ATOM 1185 C C . PHE A 1 164 ? -14.637 -4.814 11.811 1.00 49.25 164 PHE A C 1
ATOM 1187 O O . PHE A 1 164 ? -15.645 -4.797 12.527 1.00 49.25 164 PHE A O 1
ATOM 1194 N N . ALA A 1 165 ? -14.630 -4.211 10.618 1.00 45.25 165 ALA A N 1
ATOM 1195 C CA . ALA A 1 165 ? -15.832 -3.623 10.035 1.00 45.25 165 ALA A CA 1
ATOM 1196 C C . ALA A 1 165 ? -16.740 -4.746 9.488 1.00 45.25 165 ALA A C 1
ATOM 1198 O O . ALA A 1 165 ? -16.645 -5.181 8.343 1.00 45.25 165 ALA A O 1
ATOM 1199 N N . ARG A 1 166 ? -17.567 -5.290 10.389 1.00 47.12 166 ARG A N 1
ATOM 1200 C CA . ARG A 1 166 ? -18.753 -6.146 10.182 1.00 47.12 166 ARG A CA 1
ATOM 1201 C C . ARG A 1 166 ? -19.056 -6.524 8.716 1.00 47.12 166 ARG A C 1
ATOM 1203 O O . ARG A 1 166 ? -19.570 -5.721 7.952 1.00 47.12 166 ARG A O 1
ATOM 1210 N N . GLY A 1 167 ? -18.848 -7.794 8.356 1.00 48.00 167 GLY A N 1
ATOM 1211 C CA . GLY A 1 167 ? -19.468 -8.445 7.186 1.00 48.00 167 GLY A CA 1
ATOM 1212 C C . GLY A 1 167 ? -18.933 -8.073 5.793 1.00 48.00 167 GLY A C 1
ATOM 1213 O O . GLY A 1 167 ? -19.093 -8.873 4.874 1.00 48.00 167 GLY A O 1
ATOM 1214 N N . ALA A 1 168 ? -18.255 -6.935 5.635 1.00 53.16 168 ALA A N 1
ATOM 1215 C CA . ALA A 1 168 ? -17.777 -6.427 4.344 1.00 53.16 168 ALA A CA 1
ATOM 1216 C C . ALA A 1 168 ? -16.259 -6.557 4.115 1.00 53.16 168 ALA A C 1
ATOM 1218 O O . ALA A 1 168 ? -15.771 -6.231 3.032 1.00 53.16 168 ALA A O 1
ATOM 1219 N N . ALA A 1 169 ? -15.516 -7.089 5.092 1.00 61.62 169 ALA A N 1
ATOM 1220 C CA . ALA A 1 169 ? -14.079 -7.329 4.960 1.00 61.62 169 ALA A CA 1
ATOM 1221 C C . ALA A 1 169 ? -13.746 -8.276 3.789 1.00 61.62 169 ALA A C 1
ATOM 1223 O O . ALA A 1 169 ? -12.854 -7.984 3.000 1.00 61.62 169 ALA A O 1
ATOM 1224 N N . ARG A 1 170 ? -14.522 -9.359 3.597 1.00 68.19 170 ARG A N 1
ATOM 1225 C CA . ARG A 1 170 ? -14.258 -10.340 2.524 1.00 68.19 170 ARG A CA 1
ATOM 1226 C C . ARG A 1 170 ? -14.398 -9.746 1.108 1.00 68.19 170 ARG A C 1
ATOM 1228 O O . ARG A 1 170 ? -13.502 -9.980 0.303 1.00 68.19 170 ARG A O 1
ATOM 1235 N N . PRO A 1 171 ? -15.462 -8.984 0.764 1.00 70.69 171 PRO A N 1
ATOM 1236 C CA . PRO A 1 171 ? -15.547 -8.309 -0.534 1.00 70.69 171 PRO A CA 1
ATOM 1237 C C . PRO A 1 171 ? -14.380 -7.362 -0.831 1.00 70.69 171 PRO A C 1
ATOM 1239 O O . PRO A 1 171 ? -13.885 -7.351 -1.955 1.00 70.69 171 PRO A O 1
ATOM 1242 N N . LEU A 1 172 ? -13.935 -6.585 0.162 1.00 71.88 172 LEU A N 1
ATOM 1243 C CA . LEU A 1 172 ? -12.829 -5.640 -0.003 1.00 71.88 172 LEU A CA 1
ATOM 1244 C C . LEU A 1 172 ? -11.489 -6.367 -0.182 1.00 71.88 172 LEU A C 1
ATOM 1246 O O . LEU A 1 172 ? -10.696 -6.004 -1.051 1.00 71.88 172 LEU A O 1
ATOM 1250 N N . GLU A 1 173 ? -11.260 -7.420 0.605 1.00 75.88 173 GLU A N 1
ATOM 1251 C CA . GLU A 1 173 ? -10.095 -8.297 0.475 1.00 75.88 173 GLU A CA 1
ATOM 1252 C C . GLU A 1 173 ? -10.051 -8.963 -0.903 1.00 75.88 173 GLU A C 1
ATOM 1254 O O . GLU A 1 173 ? -9.033 -8.862 -1.589 1.00 75.88 173 GLU A O 1
ATOM 1259 N N . GLN A 1 174 ? -11.163 -9.562 -1.347 1.00 78.62 174 GLN A N 1
ATOM 1260 C CA . GLN A 1 174 ? -11.264 -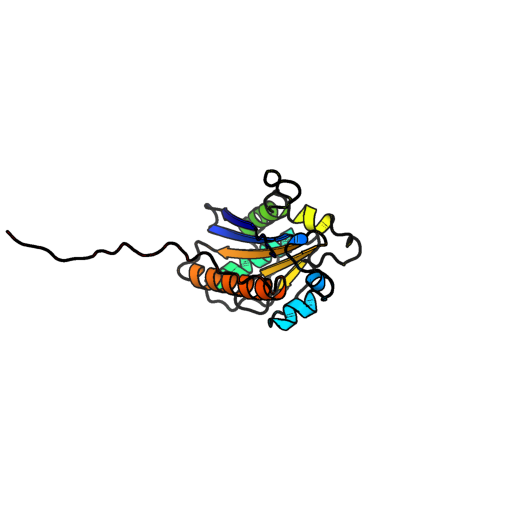10.203 -2.659 1.00 78.62 174 GLN A CA 1
ATOM 1261 C C . GLN A 1 174 ? -11.020 -9.202 -3.790 1.00 78.62 174 GLN A C 1
ATOM 1263 O O . GLN A 1 174 ? -10.248 -9.476 -4.703 1.00 78.62 174 GLN A O 1
ATOM 1268 N N . ALA A 1 175 ? -11.616 -8.011 -3.711 1.00 77.88 175 ALA A N 1
ATOM 1269 C CA . ALA A 1 175 ? -11.398 -6.974 -4.709 1.00 77.88 175 ALA A CA 1
ATOM 1270 C C . ALA A 1 175 ? -9.931 -6.495 -4.726 1.00 77.88 175 ALA A C 1
ATOM 1272 O O . ALA A 1 175 ? -9.383 -6.211 -5.791 1.00 77.88 175 ALA A O 1
ATOM 1273 N N . GLY A 1 176 ? -9.260 -6.450 -3.569 1.00 78.88 176 GLY A N 1
ATOM 1274 C CA . GLY A 1 176 ? -7.822 -6.189 -3.487 1.00 78.88 176 GLY A CA 1
ATOM 1275 C C . GLY A 1 176 ? -6.968 -7.299 -4.108 1.00 78.88 176 GLY A C 1
ATOM 1276 O O . GLY A 1 176 ? -5.980 -7.012 -4.789 1.00 78.88 176 GLY A O 1
ATOM 1277 N N . GLU A 1 177 ? -7.349 -8.560 -3.919 1.00 82.62 177 GLU A N 1
ATOM 1278 C CA . GLU A 1 177 ? -6.700 -9.717 -4.543 1.00 82.62 177 GLU A CA 1
ATOM 1279 C C . GLU A 1 177 ? -6.871 -9.730 -6.065 1.00 82.62 177 GLU A C 1
ATOM 1281 O O . GLU A 1 177 ? -5.887 -9.913 -6.784 1.00 82.62 177 GLU A O 1
ATOM 1286 N N . ASP A 1 178 ? -8.078 -9.464 -6.559 1.00 82.81 178 ASP A N 1
ATOM 1287 C CA . ASP A 1 178 ? -8.381 -9.387 -7.990 1.00 82.81 178 ASP A CA 1
ATOM 1288 C C . ASP A 1 178 ? -7.605 -8.238 -8.651 1.00 82.81 178 ASP A C 1
ATOM 1290 O O . ASP A 1 178 ? -7.024 -8.393 -9.728 1.00 82.81 178 ASP A O 1
ATOM 1294 N N . LEU A 1 179 ? -7.514 -7.097 -7.962 1.00 80.56 179 LEU A N 1
ATOM 1295 C CA . LEU A 1 179 ? -6.727 -5.954 -8.409 1.00 80.56 179 LEU A CA 1
ATOM 1296 C C . LEU A 1 179 ? -5.227 -6.267 -8.448 1.00 80.56 179 LEU A C 1
ATOM 1298 O O . LEU A 1 179 ? -4.545 -5.930 -9.417 1.00 80.56 179 LEU A O 1
ATOM 1302 N N . THR A 1 180 ? -4.720 -6.953 -7.418 1.00 83.81 180 THR A N 1
ATOM 1303 C CA . THR A 1 180 ? -3.340 -7.458 -7.397 1.00 83.81 180 THR A CA 1
ATOM 1304 C C . THR A 1 180 ? -3.097 -8.361 -8.602 1.00 83.81 180 THR A C 1
ATOM 1306 O O . THR A 1 180 ? -2.095 -8.200 -9.293 1.00 83.81 180 THR A O 1
ATOM 1309 N N . ALA A 1 181 ? -4.009 -9.299 -8.875 1.00 83.94 181 ALA A N 1
ATOM 1310 C CA . ALA A 1 181 ? -3.894 -10.227 -9.993 1.00 83.94 181 ALA A CA 1
ATOM 1311 C C . ALA A 1 181 ? -3.803 -9.482 -11.329 1.00 83.94 181 ALA A C 1
ATOM 1313 O O . ALA A 1 181 ? -2.879 -9.731 -12.102 1.00 83.94 181 ALA A O 1
ATOM 1314 N N . ALA A 1 182 ? -4.695 -8.514 -11.559 1.00 83.06 182 ALA A N 1
ATOM 1315 C CA . ALA A 1 182 ? -4.709 -7.708 -12.775 1.00 83.06 182 ALA A CA 1
ATOM 1316 C C . ALA A 1 182 ? -3.403 -6.919 -12.972 1.00 83.06 182 ALA A C 1
ATOM 1318 O O . ALA A 1 182 ? -2.866 -6.879 -14.079 1.00 83.06 182 ALA A O 1
ATOM 1319 N N . ILE A 1 183 ? -2.855 -6.326 -11.903 1.00 81.69 183 ILE A N 1
ATOM 1320 C CA . ILE A 1 183 ? -1.566 -5.619 -11.955 1.00 81.69 183 ILE A CA 1
ATOM 1321 C C . ILE A 1 183 ? -0.423 -6.602 -12.239 1.00 81.69 183 ILE A C 1
ATOM 1323 O O . ILE A 1 183 ? 0.432 -6.333 -13.084 1.00 81.69 183 ILE A O 1
ATOM 1327 N N . LEU A 1 184 ? -0.409 -7.756 -11.569 1.00 83.31 184 LEU A N 1
ATOM 1328 C CA . LEU A 1 184 ? 0.626 -8.776 -11.737 1.00 83.31 184 LEU A CA 1
ATOM 1329 C C . LEU A 1 184 ? 0.655 -9.360 -13.148 1.00 83.31 184 LEU A C 1
ATOM 1331 O O . LEU A 1 184 ? 1.740 -9.531 -13.697 1.00 83.31 184 LEU A O 1
ATOM 1335 N N . GLU A 1 185 ? -0.501 -9.618 -13.756 1.00 83.94 185 GLU A N 1
ATOM 1336 C CA . GLU A 1 185 ? -0.586 -10.103 -15.138 1.00 83.94 185 GLU A CA 1
ATOM 1337 C C . GLU A 1 185 ? -0.021 -9.094 -16.149 1.00 83.94 185 GLU A C 1
ATOM 1339 O O . GLU A 1 185 ? 0.465 -9.488 -17.210 1.00 83.94 185 GLU A O 1
ATOM 1344 N N . ARG A 1 186 ? -0.037 -7.793 -15.826 1.00 79.69 186 ARG A N 1
ATOM 1345 C CA . ARG A 1 186 ? 0.588 -6.756 -16.660 1.00 79.69 186 ARG A CA 1
ATOM 1346 C C . ARG A 1 186 ? 2.079 -6.600 -16.390 1.00 79.69 186 ARG A C 1
ATOM 1348 O O . ARG A 1 186 ? 2.859 -6.549 -17.336 1.00 79.69 186 ARG A O 1
ATOM 1355 N N . LEU A 1 187 ? 2.482 -6.565 -15.121 1.00 78.12 187 LEU A N 1
ATOM 1356 C CA . LEU A 1 187 ? 3.891 -6.438 -14.730 1.00 78.12 187 LEU A CA 1
ATOM 1357 C C . LEU A 1 187 ? 4.716 -7.674 -15.099 1.00 78.12 187 LEU A C 1
ATOM 1359 O O . LEU A 1 187 ? 5.912 -7.577 -15.382 1.00 78.12 187 LEU A O 1
ATOM 1363 N N . VAL A 1 188 ? 4.081 -8.844 -15.082 1.00 80.50 188 VAL A N 1
ATOM 1364 C CA . VAL A 1 188 ? 4.718 -10.134 -15.323 1.00 80.50 188 VAL A CA 1
ATOM 1365 C C . VAL A 1 188 ? 3.824 -10.977 -16.246 1.00 80.50 188 VAL A C 1
ATOM 1367 O O . VAL A 1 188 ? 3.161 -11.902 -15.783 1.00 80.50 188 VAL A O 1
ATOM 1370 N N . PRO A 1 189 ? 3.826 -10.737 -17.573 1.00 70.62 189 PRO A N 1
ATOM 1371 C CA . PRO A 1 189 ? 2.926 -11.423 -18.514 1.00 70.62 189 PRO A CA 1
ATOM 1372 C C . PRO A 1 189 ? 3.054 -12.953 -18.528 1.00 70.62 189 PRO A C 1
ATOM 1374 O O . PRO A 1 189 ? 2.131 -13.671 -18.906 1.00 70.62 189 PRO A O 1
ATOM 1377 N N . SER A 1 190 ? 4.213 -13.478 -18.118 1.00 70.19 190 SER A N 1
ATOM 1378 C CA . SER A 1 190 ? 4.461 -14.917 -17.982 1.00 70.19 190 SER A CA 1
ATOM 1379 C C . SER A 1 190 ? 3.886 -15.530 -16.702 1.00 70.19 190 SER A C 1
ATOM 1381 O O . SER A 1 190 ? 3.944 -16.748 -16.532 1.00 70.19 190 SER A O 1
ATOM 1383 N N . PHE A 1 191 ? 3.384 -14.714 -15.778 1.00 70.62 191 PHE A N 1
ATOM 1384 C CA . PHE A 1 191 ? 2.914 -15.132 -14.469 1.00 70.62 191 PHE A CA 1
ATOM 1385 C C . PHE A 1 191 ? 1.392 -15.051 -14.407 1.00 70.62 191 PHE A C 1
ATOM 1387 O O . PHE A 1 191 ? 0.800 -13.987 -14.550 1.00 70.62 191 PHE A O 1
ATOM 1394 N N . ARG A 1 192 ? 0.754 -16.197 -14.161 1.00 69.12 192 ARG A N 1
ATOM 1395 C CA . ARG A 1 192 ? -0.661 -16.238 -13.795 1.00 69.12 192 ARG A CA 1
ATOM 1396 C C . ARG A 1 192 ? -0.753 -16.248 -12.285 1.00 69.12 192 ARG A C 1
ATOM 1398 O O . ARG A 1 192 ? -0.532 -17.287 -11.662 1.00 69.12 192 ARG A O 1
ATOM 1405 N N . TYR A 1 193 ? -1.032 -15.088 -11.707 1.00 67.06 193 TYR A N 1
ATOM 1406 C CA . TYR A 1 193 ? -1.276 -15.015 -10.279 1.00 67.06 193 TYR A CA 1
ATOM 1407 C C . TYR A 1 193 ? -2.604 -15.699 -9.966 1.00 67.06 193 TYR A C 1
ATOM 1409 O O . TYR A 1 193 ? -3.642 -15.360 -10.528 1.00 67.06 193 TYR A O 1
ATOM 1417 N N . ARG A 1 194 ? -2.563 -16.675 -9.062 1.00 68.25 194 ARG A N 1
ATOM 1418 C CA . ARG A 1 194 ? -3.761 -17.216 -8.433 1.00 68.25 194 ARG A CA 1
ATOM 1419 C C . ARG A 1 194 ? -3.715 -16.763 -6.979 1.00 68.25 194 ARG A C 1
ATOM 1421 O O . ARG A 1 194 ? -2.764 -17.159 -6.299 1.00 68.25 194 ARG A O 1
ATOM 1428 N N . PRO A 1 195 ? -4.669 -15.944 -6.509 1.00 60.31 195 PRO A N 1
ATOM 1429 C CA . PRO A 1 195 ? -4.706 -15.590 -5.103 1.00 60.31 195 PRO A CA 1
ATOM 1430 C C . PRO A 1 195 ? -4.786 -16.870 -4.259 1.00 60.31 195 PRO A C 1
ATOM 1432 O O . PRO A 1 195 ? -5.375 -17.867 -4.705 1.00 60.31 195 PRO A O 1
ATOM 1435 N N . PRO A 1 196 ? -4.145 -16.896 -3.080 1.00 58.44 196 PRO A N 1
ATOM 1436 C CA . PRO A 1 196 ? -4.282 -18.015 -2.169 1.00 58.44 196 PRO A CA 1
ATOM 1437 C C . PRO A 1 196 ? -5.755 -18.098 -1.778 1.00 58.44 196 PRO A C 1
ATOM 1439 O O . PRO A 1 196 ? -6.257 -17.237 -1.067 1.00 58.44 196 PRO A O 1
ATOM 1442 N N . SER A 1 197 ? -6.461 -19.117 -2.271 1.00 52.22 197 SER A N 1
ATOM 1443 C CA . SER A 1 197 ? -7.843 -19.378 -1.876 1.00 52.22 197 SER A CA 1
ATOM 1444 C C . SER A 1 197 ? -7.919 -19.359 -0.351 1.00 52.22 197 SER A C 1
ATOM 1446 O O . SER A 1 197 ? -7.165 -20.091 0.299 1.00 52.22 197 SER A O 1
ATOM 1448 N N . GLY A 1 198 ? -8.779 -18.487 0.191 1.00 50.06 198 GLY A N 1
ATOM 1449 C CA . GLY A 1 198 ? -9.028 -18.360 1.626 1.00 50.06 198 GLY A CA 1
ATOM 1450 C C . GLY A 1 198 ? -9.320 -19.716 2.276 1.00 50.06 198 GLY A C 1
ATOM 1451 O O . GLY A 1 198 ? -9.567 -20.694 1.561 1.00 50.06 198 GLY A O 1
ATOM 1452 N N . PRO A 1 199 ? -9.260 -19.808 3.618 1.00 40.88 199 PRO A N 1
ATOM 1453 C CA . PRO A 1 199 ? -9.388 -21.076 4.323 1.00 40.88 199 PRO A CA 1
ATOM 1454 C C . PRO A 1 199 ? -10.606 -21.823 3.792 1.00 40.88 199 PRO A C 1
ATOM 1456 O O . PRO A 1 199 ? -11.726 -21.318 3.823 1.00 40.88 199 PRO A O 1
ATOM 1459 N N . SER A 1 200 ? -10.349 -23.005 3.238 1.00 41.00 200 SER A N 1
ATOM 1460 C CA . SER A 1 200 ? -11.372 -23.901 2.739 1.00 41.00 200 SER A CA 1
ATOM 1461 C C . SER A 1 200 ? -12.391 -24.123 3.852 1.00 41.00 200 SER A C 1
ATOM 1463 O O . SER A 1 200 ? -12.083 -24.787 4.846 1.00 41.00 200 SER A O 1
ATOM 1465 N N . GLU A 1 201 ? -13.599 -23.583 3.692 1.00 42.66 201 GLU A N 1
ATOM 1466 C CA . GLU A 1 201 ? -14.790 -24.058 4.394 1.00 42.66 201 GLU A CA 1
ATOM 1467 C C . GLU A 1 201 ? -15.068 -25.487 3.895 1.00 42.66 201 GLU A C 1
ATOM 1469 O O . GLU A 1 201 ? -15.950 -25.756 3.089 1.00 42.66 201 GLU A O 1
ATOM 1474 N N . THR A 1 202 ? -14.239 -26.433 4.325 1.00 43.72 202 THR A N 1
ATOM 1475 C CA . THR A 1 202 ? -14.457 -27.868 4.165 1.00 43.72 202 THR A CA 1
ATOM 1476 C C . THR A 1 202 ? -14.408 -28.467 5.551 1.00 43.72 202 THR A C 1
ATOM 1478 O O . THR A 1 202 ? -13.337 -28.776 6.074 1.00 43.72 202 THR A O 1
ATOM 1481 N N . GLY A 1 203 ? -15.591 -28.574 6.154 1.00 40.31 203 GLY A N 1
ATOM 1482 C CA . GLY A 1 203 ? -15.758 -29.184 7.463 1.00 40.31 203 GLY A CA 1
ATOM 1483 C C . GLY A 1 203 ? -17.137 -29.078 8.114 1.00 40.31 203 GLY A C 1
ATOM 1484 O O . GLY A 1 203 ? -17.288 -29.634 9.195 1.00 40.31 203 GLY A O 1
ATOM 1485 N N . GLU A 1 204 ? -18.153 -28.441 7.516 1.00 41.84 204 GLU A N 1
ATOM 1486 C CA . GLU A 1 204 ? -19.541 -28.652 7.962 1.00 41.84 204 GLU A CA 1
ATOM 1487 C C . GLU A 1 204 ? -20.038 -30.025 7.484 1.00 41.84 204 GLU A C 1
ATOM 1489 O O . GLU A 1 204 ? -20.725 -30.175 6.477 1.00 41.84 204 GLU A O 1
ATOM 1494 N N . GLY A 1 205 ? -19.673 -31.061 8.236 1.00 39.94 205 GLY A N 1
ATOM 1495 C CA . GLY A 1 205 ? -20.411 -32.316 8.267 1.00 39.94 205 GLY A CA 1
ATOM 1496 C C . GLY A 1 205 ? -21.540 -32.201 9.285 1.00 39.94 205 GLY A C 1
ATOM 1497 O O . GLY A 1 205 ? -21.381 -32.626 10.427 1.00 39.94 205 GLY A O 1
ATOM 1498 N N . ARG A 1 206 ? -22.676 -31.615 8.888 1.00 46.00 206 ARG A N 1
ATOM 1499 C CA . ARG A 1 206 ? -23.919 -31.694 9.665 1.00 46.00 206 ARG A CA 1
ATOM 1500 C C . ARG A 1 206 ? -24.751 -32.896 9.202 1.00 46.00 206 ARG A C 1
ATOM 1502 O O . ARG A 1 206 ? -25.111 -32.994 8.036 1.00 46.00 206 ARG A O 1
ATOM 1509 N N . GLU A 1 207 ? -25.086 -33.722 10.193 1.00 47.22 207 GLU A N 1
ATOM 1510 C CA . GLU A 1 207 ? -26.266 -34.595 10.324 1.00 47.22 207 GLU A CA 1
ATOM 1511 C C . GLU A 1 207 ? -26.404 -35.840 9.425 1.00 47.22 207 GLU A C 1
ATOM 1513 O O . GLU A 1 207 ? -26.555 -35.766 8.211 1.00 47.22 207 GLU A O 1
ATOM 1518 N N . LYS A 1 208 ? -26.583 -37.014 10.048 1.00 44.50 208 LYS A N 1
ATOM 1519 C CA . LYS A 1 208 ? -27.897 -37.505 10.520 1.00 44.50 208 LYS A CA 1
ATOM 1520 C C . LYS A 1 208 ? -27.720 -38.747 11.401 1.00 44.50 208 LYS A C 1
ATOM 1522 O O . LYS A 1 208 ? -26.783 -39.516 11.223 1.00 44.50 208 LYS A O 1
ATOM 1527 N N . GLY A 1 209 ? -28.599 -38.874 12.392 1.00 44.47 209 GLY A N 1
ATOM 1528 C CA . GLY A 1 209 ? -28.499 -39.849 13.470 1.00 44.47 209 GLY A CA 1
ATOM 1529 C C . GLY A 1 209 ? -28.725 -41.309 13.085 1.00 44.47 209 GLY A C 1
ATOM 1530 O O . GLY A 1 209 ? -29.125 -41.647 11.975 1.00 44.47 209 GLY A O 1
ATOM 1531 N N . SER A 1 210 ? -28.524 -42.163 14.081 1.00 49.69 210 SER A N 1
ATOM 1532 C CA . SER A 1 210 ? -29.172 -43.462 14.164 1.00 49.69 210 SER A CA 1
ATOM 1533 C C . SER A 1 210 ? -29.515 -43.713 15.624 1.00 49.69 210 SER A C 1
ATOM 1535 O O . SER A 1 210 ? -28.624 -43.843 16.459 1.00 49.69 210 SER A O 1
ATOM 1537 N N . ASP A 1 211 ? -30.816 -43.779 15.896 1.00 57.62 211 ASP A N 1
ATOM 1538 C CA . ASP A 1 211 ? -31.374 -44.537 17.010 1.00 57.62 211 ASP A CA 1
ATOM 1539 C C . ASP A 1 211 ? -30.790 -45.957 17.017 1.00 57.62 211 ASP A C 1
ATOM 1541 O O . ASP A 1 211 ? -30.787 -46.626 15.974 1.00 57.62 211 ASP A O 1
ATOM 1545 N N . ARG A 1 212 ? -30.329 -46.410 18.187 1.00 55.19 212 ARG A N 1
ATOM 1546 C CA . ARG A 1 212 ? -30.764 -47.631 18.894 1.00 55.19 212 ARG A CA 1
ATOM 1547 C C . ARG A 1 212 ? -29.900 -47.898 20.120 1.00 55.19 212 ARG A C 1
ATOM 1549 O O . ARG A 1 212 ? -28.660 -47.833 19.995 1.00 55.19 212 ARG A O 1
#

Sequence (212 aa):
MVVARVYETKIADDETGLTARIVVVPAKSMGDTAYAEDPERLLASIGLEASRGVTAVNLIPTLAQLLLSSELVAEGQEGVAGPRGFRDRDLEPRHWNFAAYLAFQPIVPFEESPLKGVSLGALLSASPAAAGAGMGVVIAGGSVPLLFVLTPAGALMAHFGAAFARGAARPLEQAGEDLTAAILERLVPSFRYRPPSGPSETGEGREKGSDR

Secondary structure (DSSP, 8-state):
------EEEEEE-TTT-EEEEEEEEEGGGS-GGGGTS-HHHHHHTTT--EEEEE-TTTHHHHHHHHHHHHHHHHTTPPPPSSTTS--GGG--HHHHHHHHHHHHSS-B--TT-TTS-B-HHHHHHHSS-TTS---EEEE-SSSS-EEEEEETTEEEEEEEEETTSTTTHHHHHHHHHHHHHHHHHHH-TT------PPS-------------